Protein AF-A0A9E6DVK5-F1 (afdb_monomer)

Secondary structure (DSSP, 8-state):
---EEEEEEETTEEEEEEE-SSSS-EEEEEEE--------PPP--------------------------------SEEE--EEEEEEEETT-EEEEEEEEEPPTT--EEEEEEEEEEES-TTEEEEEEEEETT-SS-SEEEETTS-EEEPPPSS-PPB-SSEEEEEEEEEE---SSSEEEEEEEEEEEEE----SS-SS--HHHHHHHT--TT-TTGGG--SS-SS--HHHHHHHT--TT-TT------

Foldseek 3Di:
DDKDWDWDDDPQKIWIWIDDDDDDTDGPDIDRHDPDDDDDDDDDDDDDDDDDDDDDDDDDDDPPPDPPPPPDPDDQKDKDKDKDKDKAFAQRKDKDKDKAWDDPQQFFFQKKWKAKDWPLVQKFKKKFKDADPDPHGPDMDGNSHTDMDGDFPPPTGTHPTIIMIMMIMGRNDPPDRIIMMMMMMMTIGGGQDQQCPLQDGPNLCVVQVHDSNDSCQQQDQQCPLPDGVVQCNHQRFHSNDNVTDRDDD

Solvent-accessible surface area (backbone atoms only — not comparable to full-atom values): 14843 Å² total; per-residue (Å²): 136,80,74,53,79,49,80,49,78,58,96,59,30,44,38,43,32,47,36,75,92,53,102,63,71,47,76,80,53,81,45,81,56,76,81,87,74,82,82,80,83,83,85,80,89,82,89,84,86,88,78,92,82,83,91,81,87,85,77,91,75,79,82,73,76,70,74,79,76,82,80,69,90,61,70,42,56,47,74,56,78,52,75,50,72,48,75,40,38,42,73,34,73,49,77,48,78,49,75,47,74,58,62,89,75,25,37,33,42,63,31,39,38,37,44,42,51,71,58,45,76,58,33,50,36,38,38,35,33,20,58,47,86,50,92,60,60,84,45,75,46,65,48,64,40,61,44,75,47,66,59,48,38,73,69,52,56,72,44,95,63,25,46,29,38,40,38,42,36,34,26,72,41,76,91,44,75,56,32,46,44,33,42,38,41,32,46,30,28,14,38,82,51,45,76,47,68,60,81,59,38,35,44,59,26,60,74,71,75,51,53,60,77,42,50,67,54,38,69,34,50,78,50,68,66,85,52,28,38,46,53,16,42,65,21,40,35,43,63,80,38,68,87,43,67,52,50,83,130

Mean predicted aligned error: 14.71 Å

Structure (mmCIF, N/CA/C/O backbone):
data_AF-A0A9E6DVK5-F1
#
_entry.id   AF-A0A9E6DVK5-F1
#
loop_
_atom_site.group_PDB
_atom_site.id
_atom_site.type_symbol
_atom_site.label_atom_id
_atom_site.label_alt_id
_atom_site.label_comp_id
_atom_site.label_asym_id
_atom_site.label_entity_id
_atom_site.label_seq_id
_atom_site.pdbx_PDB_ins_code
_atom_site.Cartn_x
_atom_site.Cartn_y
_atom_site.Cartn_z
_atom_site.occupancy
_atom_site.B_iso_or_equiv
_atom_site.auth_seq_id
_atom_site.auth_comp_id
_atom_site.auth_asym_id
_atom_site.auth_atom_id
_atom_site.pdbx_PDB_model_num
ATOM 1 N N . MET A 1 1 ? -1.348 40.887 14.130 1.00 49.62 1 MET A N 1
ATOM 2 C CA . MET A 1 1 ? -1.231 39.484 13.672 1.00 49.62 1 MET A CA 1
ATOM 3 C C . MET A 1 1 ? -0.744 39.514 12.236 1.00 49.62 1 MET A C 1
ATOM 5 O O . MET A 1 1 ? -1.417 40.108 11.406 1.00 49.62 1 MET A O 1
ATOM 9 N N . GLN A 1 2 ? 0.446 38.983 11.967 1.00 41.91 2 GLN A N 1
ATOM 10 C CA . GLN A 1 2 ? 1.067 39.030 10.643 1.00 41.91 2 GLN A CA 1
ATOM 11 C C . GLN A 1 2 ? 0.573 37.826 9.830 1.00 41.91 2 GLN A C 1
ATOM 13 O O . GLN A 1 2 ? 0.699 36.692 10.286 1.00 41.91 2 GLN A O 1
ATOM 18 N N . GLN A 1 3 ? -0.051 38.077 8.680 1.00 49.59 3 GLN A N 1
ATOM 19 C CA . GLN A 1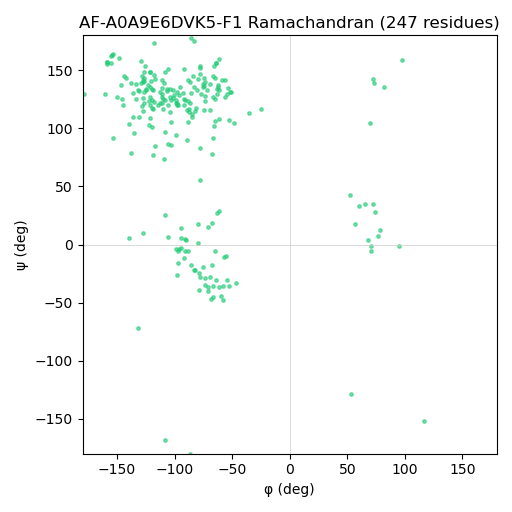 3 ? -0.457 37.039 7.732 1.00 49.59 3 GLN A CA 1
ATOM 20 C C . GLN A 1 3 ? 0.605 36.963 6.635 1.00 49.59 3 GLN A C 1
ATOM 22 O O . GLN A 1 3 ? 0.991 37.996 6.088 1.00 49.59 3 GLN A O 1
ATOM 27 N N . SER A 1 4 ? 1.081 35.760 6.323 1.00 49.72 4 SER A N 1
ATOM 28 C CA . SER A 1 4 ? 1.985 35.524 5.196 1.00 49.72 4 SER A CA 1
ATOM 29 C C . SER A 1 4 ? 1.389 34.487 4.246 1.00 49.72 4 SER A C 1
ATOM 31 O O . SER A 1 4 ? 0.804 33.484 4.668 1.00 49.72 4 SER A O 1
ATOM 33 N N . MET A 1 5 ? 1.511 34.769 2.949 1.00 46.78 5 MET A N 1
ATOM 34 C CA . MET A 1 5 ? 1.126 33.875 1.859 1.00 46.78 5 MET A CA 1
ATOM 35 C C . MET A 1 5 ? 2.390 33.404 1.154 1.00 46.78 5 MET A C 1
ATOM 37 O O . MET A 1 5 ? 3.215 34.225 0.754 1.00 46.78 5 MET A O 1
ATOM 41 N N . ILE A 1 6 ? 2.535 32.087 1.015 1.00 54.84 6 ILE A N 1
ATOM 42 C CA . ILE A 1 6 ? 3.663 31.462 0.319 1.00 54.84 6 ILE A CA 1
ATOM 43 C C . ILE A 1 6 ? 3.118 30.652 -0.855 1.00 54.84 6 ILE A C 1
ATOM 45 O O . ILE A 1 6 ? 2.147 29.902 -0.709 1.00 54.84 6 ILE A O 1
ATOM 49 N N . TYR A 1 7 ? 3.761 30.827 -2.008 1.00 49.28 7 TYR A N 1
ATOM 50 C CA . TYR A 1 7 ? 3.489 30.096 -3.238 1.00 49.28 7 TYR A CA 1
ATOM 51 C C . TYR A 1 7 ? 4.553 29.017 -3.416 1.00 49.28 7 TYR A C 1
ATOM 53 O O . TYR A 1 7 ? 5.744 29.325 -3.399 1.00 49.28 7 TYR A O 1
ATOM 61 N N . THR A 1 8 ? 4.129 27.770 -3.592 1.00 51.84 8 THR A N 1
ATOM 62 C CA . THR A 1 8 ? 5.027 26.647 -3.885 1.00 51.84 8 THR A CA 1
ATOM 63 C C . THR A 1 8 ? 4.542 25.875 -5.102 1.00 51.84 8 THR A C 1
ATOM 65 O O . THR A 1 8 ? 3.342 25.634 -5.276 1.00 51.84 8 THR A O 1
ATOM 68 N N . HIS A 1 9 ? 5.492 25.479 -5.947 1.00 49.44 9 HIS A N 1
ATOM 69 C CA . HIS A 1 9 ? 5.246 24.710 -7.161 1.00 49.44 9 HIS A CA 1
ATOM 70 C C . HIS A 1 9 ? 5.815 23.309 -6.979 1.00 49.44 9 HIS A C 1
ATOM 72 O O . HIS A 1 9 ? 6.967 23.158 -6.584 1.00 49.44 9 HIS A O 1
ATOM 78 N N . TYR A 1 10 ? 5.009 22.289 -7.261 1.00 45.91 10 TYR A N 1
ATOM 79 C CA . TYR A 1 10 ? 5.445 20.895 -7.213 1.00 45.91 10 TYR A CA 1
ATOM 80 C C . TYR A 1 10 ? 4.654 20.081 -8.236 1.00 45.91 10 TYR A C 1
ATOM 82 O O . TYR A 1 10 ? 3.421 20.141 -8.242 1.00 45.91 10 TYR A O 1
ATOM 90 N N . GLN A 1 11 ? 5.356 19.357 -9.115 1.00 48.00 11 GLN A N 1
ATOM 91 C CA . GLN A 1 11 ? 4.765 18.449 -10.111 1.00 48.00 11 GLN A CA 1
ATOM 92 C C . GLN A 1 11 ? 3.666 19.110 -10.984 1.00 48.00 11 GLN A C 1
ATOM 94 O O . GLN A 1 11 ? 2.588 18.557 -11.191 1.00 48.00 11 GLN A O 1
ATOM 99 N N . GLY A 1 12 ? 3.887 20.350 -11.447 1.00 42.88 12 GLY A N 1
ATOM 100 C CA . GLY A 1 12 ? 2.932 21.087 -12.303 1.00 42.88 12 GLY A CA 1
ATOM 101 C C . GLY A 1 12 ? 1.715 21.695 -11.581 1.00 42.88 12 GLY A C 1
ATOM 102 O O . GLY A 1 12 ? 0.806 22.242 -12.217 1.00 42.88 12 GLY A O 1
ATOM 103 N N . TRP A 1 13 ? 1.686 21.640 -10.249 1.00 45.47 13 TRP A N 1
ATOM 104 C CA . TRP A 1 13 ? 0.641 22.242 -9.420 1.00 45.47 13 TRP A CA 1
ATOM 105 C C . TRP A 1 13 ? 1.166 23.454 -8.654 1.00 45.47 13 TRP A C 1
ATOM 107 O O . TRP A 1 13 ? 2.266 23.422 -8.103 1.00 45.47 13 TRP A O 1
ATOM 117 N N . GLN A 1 14 ? 0.349 24.508 -8.590 1.00 50.25 14 GLN A N 1
ATOM 118 C CA . GLN A 1 14 ? 0.565 25.640 -7.690 1.00 50.25 14 GLN A CA 1
ATOM 119 C C . GLN A 1 14 ? -0.252 25.458 -6.413 1.00 50.25 14 GLN A C 1
ATOM 121 O O . GLN A 1 14 ? -1.472 25.249 -6.461 1.00 50.25 14 GLN A O 1
ATOM 126 N N . TYR A 1 15 ? 0.430 25.587 -5.278 1.00 52.41 15 TYR A N 1
ATOM 127 C CA . TYR A 1 15 ? -0.146 25.525 -3.943 1.00 52.41 15 TYR A CA 1
ATOM 128 C C . TYR A 1 15 ? -0.040 26.893 -3.275 1.00 52.41 15 TYR A C 1
ATOM 130 O O . TYR A 1 15 ? 1.025 27.511 -3.263 1.00 52.41 15 TYR A O 1
ATOM 138 N N . ILE A 1 16 ? -1.155 27.359 -2.709 1.00 58.94 16 ILE A N 1
ATOM 139 C CA . ILE A 1 16 ? -1.199 28.587 -1.910 1.00 58.94 16 ILE A CA 1
ATOM 140 C C . ILE A 1 16 ? -1.429 28.184 -0.461 1.00 58.94 16 ILE A C 1
ATOM 142 O O . ILE A 1 16 ? -2.472 27.612 -0.120 1.00 58.94 16 ILE A O 1
ATOM 146 N N . SER A 1 17 ? -0.443 28.489 0.377 1.00 56.66 17 SER A N 1
ATOM 147 C CA . SER A 1 17 ? -0.495 28.231 1.814 1.00 56.66 17 SER A CA 1
ATOM 148 C C . SER A 1 17 ? -0.645 29.548 2.565 1.00 56.66 17 SER A C 1
ATOM 150 O O . SER A 1 17 ? 0.165 30.461 2.390 1.00 56.66 17 SER A O 1
ATOM 152 N N . LEU A 1 18 ? -1.689 29.643 3.392 1.00 48.75 18 LEU A N 1
ATOM 153 C CA . LEU A 1 18 ? -1.928 30.791 4.265 1.00 48.75 18 LEU A CA 1
ATOM 154 C C . LEU A 1 18 ? -1.553 30.422 5.700 1.00 48.75 18 LEU A C 1
ATOM 156 O O . LEU A 1 18 ? -2.056 29.438 6.249 1.00 48.75 18 LEU A O 1
ATOM 160 N N . TYR A 1 19 ? -0.698 31.236 6.314 1.00 54.09 19 TYR A N 1
ATOM 161 C CA . TYR A 1 19 ? -0.281 31.053 7.699 1.00 54.09 19 TYR A CA 1
ATOM 162 C C . TYR A 1 19 ? -0.986 32.071 8.595 1.00 54.09 19 TYR A C 1
ATOM 164 O O . TYR A 1 19 ? -0.752 33.277 8.498 1.00 54.09 19 TYR A O 1
ATOM 172 N N . ILE A 1 20 ? -1.847 31.573 9.488 1.00 54.84 20 ILE A N 1
ATOM 173 C CA . ILE A 1 20 ? -2.498 32.370 10.533 1.00 54.84 20 ILE A CA 1
ATOM 174 C C . ILE A 1 20 ? -2.085 31.793 11.893 1.00 54.84 20 ILE A C 1
ATOM 176 O O . ILE A 1 20 ? -2.597 30.770 12.335 1.00 54.84 20 ILE A O 1
ATOM 180 N N . GLY A 1 21 ? -1.131 32.446 12.559 1.00 52.19 21 GLY A N 1
ATOM 181 C CA . GLY A 1 21 ? -0.888 32.293 14.000 1.00 52.19 21 GLY A CA 1
ATOM 182 C C . GLY A 1 21 ? -0.279 30.980 14.524 1.00 52.19 21 GLY A C 1
ATOM 183 O O . GLY A 1 21 ? -0.032 30.905 15.722 1.00 52.19 21 GLY A O 1
ATOM 184 N N . SER A 1 22 ? 0.012 29.960 13.707 1.00 51.00 22 SER A N 1
ATOM 185 C CA . SER A 1 22 ? 0.777 28.771 14.142 1.00 51.00 22 SER A CA 1
ATOM 186 C C . SER A 1 22 ? 1.418 28.017 12.964 1.00 51.00 22 SER A C 1
ATOM 188 O O . SER A 1 22 ? 0.998 28.167 11.820 1.00 51.00 22 SER A O 1
ATOM 190 N N . ARG A 1 23 ? 2.481 27.242 13.244 1.00 48.84 23 ARG A N 1
ATOM 191 C CA . ARG A 1 23 ? 3.451 26.645 12.293 1.00 48.84 23 ARG A CA 1
ATOM 192 C C . ARG A 1 23 ? 2.906 25.542 11.358 1.00 48.84 23 ARG A C 1
ATOM 194 O O . ARG A 1 23 ? 3.692 24.789 10.793 1.00 48.84 23 ARG A O 1
ATOM 201 N N . THR A 1 24 ? 1.594 25.431 11.171 1.00 50.75 24 THR A N 1
ATOM 202 C CA . THR A 1 24 ? 0.974 24.426 10.290 1.00 50.75 24 THR A CA 1
ATOM 203 C C . THR A 1 24 ? 0.190 25.112 9.167 1.00 50.75 24 THR A C 1
ATOM 205 O O . THR A 1 24 ? -0.769 25.824 9.472 1.00 50.75 24 THR A O 1
ATOM 208 N N . PRO A 1 25 ? 0.571 24.935 7.886 1.00 44.88 25 PRO A N 1
ATOM 209 C CA . PRO A 1 25 ? -0.127 25.569 6.772 1.00 44.88 25 PRO A CA 1
ATOM 210 C C . PRO A 1 25 ? -1.520 24.975 6.562 1.00 44.88 25 PRO A C 1
ATOM 212 O O . PRO A 1 25 ? -1.690 23.756 6.545 1.00 44.88 25 PRO A O 1
ATOM 215 N N . TYR A 1 26 ? -2.499 25.841 6.303 1.00 53.72 26 TYR A N 1
ATOM 216 C CA . TYR A 1 26 ? -3.755 25.445 5.672 1.00 53.72 26 TYR A CA 1
ATOM 217 C C . TYR A 1 26 ? -3.607 25.616 4.155 1.00 53.72 26 TYR A C 1
ATOM 219 O O . TYR A 1 26 ? -3.346 26.721 3.673 1.00 53.72 26 TYR A O 1
ATOM 227 N N . VAL A 1 27 ? -3.767 24.527 3.395 1.00 54.03 27 VAL A N 1
ATOM 228 C CA . VAL A 1 27 ? -3.815 24.571 1.924 1.00 54.03 27 VAL A CA 1
ATOM 229 C C . VAL A 1 27 ? -5.246 24.896 1.513 1.00 54.03 27 VAL A C 1
ATOM 231 O O . VAL A 1 27 ? -6.141 24.073 1.694 1.00 54.03 27 VAL A O 1
ATOM 234 N N . ILE A 1 28 ? -5.465 26.100 0.985 1.00 48.28 28 ILE A N 1
ATOM 235 C CA . ILE A 1 28 ? -6.820 26.611 0.714 1.00 48.28 28 ILE A CA 1
ATOM 236 C C . ILE A 1 28 ? -7.213 26.415 -0.759 1.00 48.28 28 ILE A C 1
ATOM 238 O O . ILE A 1 28 ? -8.392 26.257 -1.065 1.00 48.28 28 ILE A O 1
ATOM 242 N N . MET A 1 29 ? -6.246 26.353 -1.682 1.00 43.03 29 MET A N 1
ATOM 243 C CA . MET A 1 29 ? -6.507 26.148 -3.112 1.00 43.03 29 MET A CA 1
ATOM 244 C C . MET A 1 29 ? -5.441 25.283 -3.788 1.00 43.03 29 MET A C 1
ATOM 246 O O . MET A 1 29 ? -4.254 25.376 -3.476 1.00 43.03 29 MET A O 1
ATOM 250 N N . LYS A 1 30 ? -5.885 24.470 -4.755 1.00 44.34 30 LYS A N 1
ATOM 251 C CA . LYS A 1 30 ? -5.043 23.702 -5.681 1.00 44.34 30 LYS A CA 1
ATOM 252 C C . LYS A 1 30 ? -5.399 24.104 -7.107 1.00 44.34 30 LYS A C 1
ATOM 254 O O . LYS A 1 30 ? -6.559 23.981 -7.495 1.00 44.34 30 LYS A O 1
ATOM 259 N N . LYS A 1 31 ? -4.421 24.567 -7.889 1.00 39.38 31 LYS A N 1
ATOM 260 C CA . LYS A 1 31 ? -4.618 24.905 -9.306 1.00 39.38 31 LYS A CA 1
ATOM 261 C C . LYS A 1 31 ? -3.572 24.193 -10.158 1.00 39.38 31 LYS A C 1
ATOM 263 O O . LYS A 1 31 ? -2.376 24.321 -9.904 1.00 39.38 31 LYS A O 1
ATOM 268 N N . LYS A 1 32 ? -4.033 23.449 -11.166 1.00 40.16 32 LYS A N 1
ATOM 269 C CA . LYS A 1 32 ? -3.170 22.843 -12.185 1.00 40.16 32 LYS A CA 1
ATOM 270 C C . LYS A 1 32 ? -2.684 23.958 -13.107 1.00 40.16 32 LYS A C 1
ATOM 272 O O . LYS A 1 32 ? -3.509 24.692 -13.655 1.00 40.16 32 LYS A O 1
ATOM 277 N N . VAL A 1 33 ? -1.373 24.116 -13.245 1.00 43.38 33 VAL A N 1
ATOM 278 C CA . VAL A 1 33 ? -0.796 25.109 -14.155 1.00 43.38 33 VAL A CA 1
ATOM 279 C C . VAL A 1 33 ? -0.312 24.369 -15.384 1.00 43.38 33 VAL A C 1
ATOM 281 O O . VAL A 1 33 ? 0.683 23.657 -15.342 1.00 43.38 33 VAL A O 1
ATOM 284 N N . LEU A 1 34 ? -1.064 24.506 -16.473 1.00 35.44 34 LEU A N 1
ATOM 285 C CA . LEU A 1 34 ? -0.644 24.006 -17.775 1.00 35.44 34 LEU A CA 1
ATOM 286 C C . LEU A 1 34 ? 0.437 24.949 -18.333 1.00 35.44 34 LEU A C 1
ATOM 288 O O . LEU A 1 34 ? 0.264 26.172 -18.238 1.00 35.44 34 LEU A O 1
ATOM 292 N N . PRO A 1 35 ? 1.544 24.428 -18.891 1.00 38.69 35 PRO A N 1
ATOM 293 C CA . PRO A 1 35 ? 2.552 25.262 -19.529 1.00 38.69 35 PRO A CA 1
ATOM 294 C C . PRO A 1 35 ? 1.929 25.997 -20.724 1.00 38.69 35 PRO A C 1
ATOM 296 O O . PRO A 1 35 ? 1.132 25.433 -21.473 1.00 38.69 35 PRO A O 1
ATOM 299 N N . ARG A 1 36 ? 2.258 27.285 -20.878 1.00 33.66 36 ARG A N 1
ATOM 300 C CA . ARG A 1 36 ? 1.812 28.102 -22.015 1.00 33.66 36 ARG A CA 1
ATOM 301 C C . ARG A 1 36 ? 2.429 27.542 -23.298 1.00 33.66 36 ARG A C 1
ATOM 303 O O . ARG A 1 36 ? 3.614 27.745 -23.537 1.00 33.66 36 ARG A O 1
ATOM 310 N N . SER A 1 37 ? 1.628 26.873 -24.120 1.00 36.34 37 SER A N 1
ATOM 311 C CA . SER A 1 37 ? 1.975 26.570 -25.505 1.00 36.34 37 SER A CA 1
ATOM 312 C C . SER A 1 37 ? 1.923 27.852 -26.343 1.00 36.34 37 SER A C 1
ATOM 314 O O . SER A 1 37 ? 0.997 28.659 -26.236 1.00 36.34 37 SER A O 1
ATOM 316 N N . ILE A 1 38 ? 2.966 28.064 -27.145 1.00 34.28 38 ILE A N 1
ATOM 317 C CA . ILE A 1 38 ? 3.072 29.166 -28.103 1.00 34.28 38 ILE A CA 1
ATOM 318 C C . ILE A 1 38 ? 1.983 28.973 -29.168 1.00 34.28 38 ILE A C 1
ATOM 320 O O . ILE A 1 38 ? 1.863 27.911 -29.772 1.00 34.28 38 ILE A O 1
ATOM 324 N N . ILE A 1 39 ? 1.165 30.006 -29.352 1.00 32.22 39 ILE A N 1
ATOM 325 C CA . ILE A 1 39 ? 0.040 30.052 -30.289 1.00 32.22 39 ILE A CA 1
ATOM 326 C C . ILE A 1 39 ? 0.590 30.078 -31.723 1.00 32.22 39 ILE A C 1
ATOM 328 O O . ILE A 1 39 ? 1.215 31.060 -32.118 1.00 32.22 39 ILE A O 1
ATOM 332 N N . ALA A 1 40 ? 0.318 29.039 -32.518 1.00 28.23 40 ALA A N 1
ATOM 333 C CA . ALA A 1 40 ? 0.355 29.136 -33.976 1.00 28.23 40 ALA A CA 1
ATOM 334 C C . ALA A 1 40 ? -0.985 29.726 -34.444 1.00 28.23 40 ALA A C 1
ATOM 336 O O . ALA A 1 40 ? -2.049 29.154 -34.206 1.00 28.23 40 ALA A O 1
ATOM 337 N N . GLY A 1 41 ? -0.932 30.923 -35.028 1.00 29.23 41 GLY A N 1
ATOM 338 C CA . GLY A 1 41 ? -2.104 31.675 -35.461 1.00 29.23 41 GLY A CA 1
ATOM 339 C C . GLY A 1 41 ? -2.837 30.999 -36.618 1.00 29.23 41 GLY A C 1
ATOM 340 O O . GLY A 1 41 ? -2.254 30.717 -37.661 1.00 29.23 41 GLY A O 1
ATOM 341 N N . VAL A 1 42 ? -4.139 30.796 -36.437 1.00 28.92 42 VAL A N 1
ATOM 342 C CA . VAL A 1 42 ? -5.089 30.515 -37.514 1.00 28.92 42 VAL A CA 1
ATOM 343 C C . VAL A 1 42 ? -5.468 31.852 -38.149 1.00 28.92 42 VAL A C 1
ATOM 345 O O . VAL A 1 42 ? -6.050 32.705 -37.481 1.00 28.92 42 VAL A O 1
ATOM 348 N N . ILE A 1 43 ? -5.154 32.038 -39.431 1.00 29.64 43 ILE A N 1
ATOM 349 C CA . ILE A 1 43 ? -5.750 33.097 -40.255 1.00 29.64 43 ILE A CA 1
ATOM 350 C C . ILE A 1 43 ? -6.866 32.453 -41.076 1.00 29.64 43 ILE A C 1
ATOM 352 O O . ILE A 1 43 ? -6.633 31.507 -41.824 1.00 29.64 43 ILE A O 1
ATOM 356 N N . PHE A 1 44 ? -8.082 32.968 -40.907 1.00 27.14 44 PHE A N 1
ATOM 357 C CA . PHE A 1 44 ? -9.263 32.611 -41.687 1.00 27.14 44 PHE A CA 1
ATOM 358 C C . PHE A 1 44 ? -9.605 33.744 -42.668 1.00 27.14 44 PHE A C 1
ATOM 360 O O . PHE A 1 44 ? -9.424 34.919 -42.341 1.00 27.14 44 PHE A O 1
ATOM 367 N N . SER A 1 45 ? -10.218 33.359 -43.800 1.00 29.31 45 SER A N 1
ATOM 368 C CA . SER A 1 45 ? -10.857 34.159 -44.879 1.00 29.31 45 SER A CA 1
ATOM 369 C C . SER A 1 45 ? -9.924 34.938 -45.831 1.00 29.31 45 SER A C 1
ATOM 371 O O . SER A 1 45 ? -8.910 35.465 -45.407 1.00 29.31 45 SER A O 1
ATOM 373 N N . ALA A 1 46 ? -10.181 35.059 -47.143 1.00 29.19 46 ALA A N 1
ATOM 374 C CA . ALA A 1 46 ? -11.425 34.964 -47.920 1.00 29.19 46 ALA A CA 1
ATOM 375 C C . ALA A 1 46 ? -11.185 34.404 -49.347 1.00 29.19 46 ALA A C 1
ATOM 377 O O . ALA A 1 46 ? -10.061 34.414 -49.839 1.00 29.19 46 ALA A O 1
ATOM 378 N N . GLY A 1 47 ? -12.242 33.897 -49.997 1.00 28.36 47 GLY A N 1
ATOM 379 C CA . GLY A 1 47 ? -12.166 33.178 -51.277 1.00 28.36 47 GLY A CA 1
ATOM 380 C C . GLY A 1 47 ? -12.190 34.031 -52.549 1.00 28.36 47 GLY A C 1
ATOM 381 O O . GLY A 1 47 ? -12.363 35.239 -52.472 1.00 28.36 47 GLY A O 1
ATOM 382 N N . LEU A 1 48 ? -12.071 33.363 -53.709 1.00 28.56 48 LEU A N 1
ATOM 383 C CA . LEU A 1 48 ? -12.955 33.480 -54.887 1.00 28.56 48 LEU A CA 1
ATOM 384 C C . LEU A 1 48 ? -12.519 32.529 -56.044 1.00 28.56 48 LEU A C 1
ATOM 386 O O . LEU A 1 48 ? -11.381 32.575 -56.489 1.00 28.56 48 LEU A O 1
ATOM 390 N N . LEU A 1 49 ? -13.508 31.772 -56.550 1.00 28.78 49 LEU A N 1
ATOM 391 C CA . LEU A 1 49 ? -13.825 31.347 -57.936 1.00 28.78 49 LEU A CA 1
ATOM 392 C C . LEU A 1 49 ? -13.051 30.286 -58.773 1.00 28.78 49 LEU A C 1
ATOM 394 O O . LEU A 1 49 ? -11.845 30.327 -58.980 1.00 28.78 49 LEU A O 1
ATOM 398 N N . THR A 1 50 ? -13.915 29.511 -59.464 1.00 28.55 50 THR A N 1
ATOM 399 C CA . THR A 1 50 ? -13.784 28.637 -60.663 1.00 28.55 50 THR A CA 1
ATOM 400 C C . THR A 1 50 ? -13.238 27.222 -60.427 1.00 28.55 50 THR A C 1
ATOM 402 O O . THR A 1 50 ? -12.290 27.053 -59.681 1.00 28.55 50 THR A O 1
ATOM 405 N N . SER A 1 51 ? -13.766 26.131 -60.989 1.00 29.30 51 SER A N 1
ATOM 406 C CA . SER A 1 51 ? -14.926 25.819 -61.845 1.00 29.30 51 SER A CA 1
ATOM 407 C C . SER A 1 51 ? -15.225 24.312 -61.680 1.00 29.30 51 SER A C 1
ATOM 409 O O . SER A 1 51 ? -14.363 23.538 -61.272 1.00 29.30 51 SER A O 1
ATOM 411 N N . ALA A 1 52 ? -16.459 23.884 -61.957 1.00 35.81 52 ALA A N 1
ATOM 412 C CA . ALA A 1 52 ? -16.868 22.483 -61.867 1.00 35.81 52 ALA A CA 1
ATOM 413 C C . ALA A 1 52 ? -16.339 21.659 -63.049 1.00 35.81 52 ALA A C 1
ATOM 415 O O . ALA A 1 52 ? -16.466 22.110 -64.182 1.00 35.81 52 ALA A O 1
ATOM 416 N N . THR A 1 53 ? -15.858 20.434 -62.812 1.00 28.09 53 THR A N 1
ATOM 417 C CA . THR A 1 53 ? -16.011 19.312 -63.759 1.00 28.09 53 THR A CA 1
ATOM 418 C C . THR A 1 53 ? -15.823 17.943 -63.084 1.00 28.09 53 THR A C 1
ATOM 420 O O . THR A 1 53 ? -14.834 17.681 -62.414 1.00 28.09 53 THR A O 1
ATOM 423 N N . HIS A 1 54 ? -16.814 17.088 -63.344 1.00 30.62 54 HIS A N 1
ATOM 424 C CA . HIS A 1 54 ? -16.789 15.624 -63.457 1.00 30.62 54 HIS A CA 1
ATOM 425 C C . HIS A 1 54 ? -16.556 14.729 -62.228 1.00 30.62 54 HIS A C 1
ATOM 427 O O . HIS A 1 54 ? -15.446 14.461 -61.781 1.00 30.62 54 HIS A O 1
ATOM 433 N N . ALA A 1 55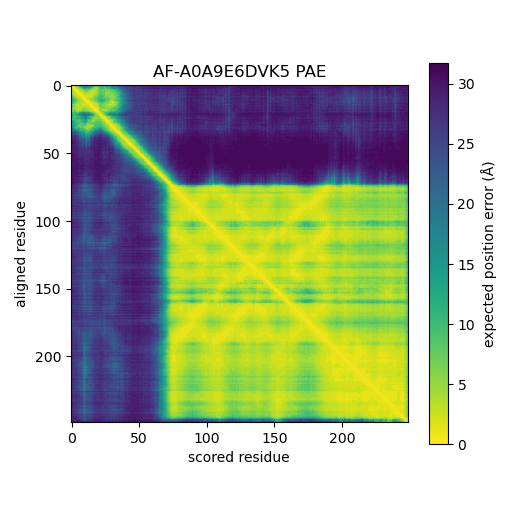 ? -17.675 14.134 -61.799 1.00 32.34 55 ALA A N 1
ATOM 434 C CA . ALA A 1 55 ? -17.740 12.866 -61.092 1.00 32.34 55 ALA A CA 1
ATOM 435 C C . ALA A 1 55 ? -17.223 11.712 -61.971 1.00 32.34 55 ALA A C 1
ATOM 437 O O . ALA A 1 55 ? -17.653 11.562 -63.115 1.00 32.34 55 ALA A O 1
ATOM 438 N N . VAL A 1 56 ? -16.371 10.862 -61.396 1.00 31.03 56 VAL A N 1
ATOM 439 C CA . VAL A 1 56 ? -16.079 9.504 -61.873 1.00 31.03 56 VAL A CA 1
ATOM 440 C C . VAL A 1 56 ? -16.128 8.579 -60.658 1.00 31.03 56 VAL A C 1
ATOM 442 O O . VAL A 1 56 ? -15.489 8.843 -59.641 1.00 31.03 56 VAL A O 1
ATOM 445 N N . GLN A 1 57 ? -16.943 7.529 -60.752 1.00 32.88 57 GLN A N 1
ATOM 446 C CA . GLN A 1 57 ? -17.072 6.474 -59.750 1.00 32.88 57 GLN A CA 1
ATOM 447 C C . GLN A 1 57 ? -16.029 5.361 -59.957 1.00 32.88 57 GLN A C 1
ATOM 449 O O . GLN A 1 57 ? -15.841 4.904 -61.083 1.00 32.88 57 GLN A O 1
ATOM 454 N N . GLY A 1 58 ? -15.478 4.868 -58.838 1.00 29.36 58 GLY A N 1
ATOM 455 C CA . GLY A 1 58 ? -14.910 3.519 -58.641 1.00 29.36 58 GLY A CA 1
ATOM 456 C C . GLY A 1 58 ? -13.380 3.376 -58.769 1.00 29.36 58 GLY A C 1
ATOM 457 O O . GLY A 1 58 ? -12.760 4.201 -59.439 1.00 29.36 58 GLY A O 1
ATOM 458 N N . PRO A 1 59 ? -12.745 2.325 -58.194 1.00 37.03 59 PRO A N 1
ATOM 459 C CA . PRO A 1 59 ? -13.274 1.242 -57.350 1.00 37.03 59 PRO A CA 1
ATOM 460 C C . PRO A 1 59 ? -12.662 1.208 -55.924 1.00 37.03 59 PRO A C 1
ATOM 462 O O . PRO A 1 59 ? -11.741 1.959 -55.603 1.00 37.03 59 PRO A O 1
ATOM 465 N N . ASP A 1 60 ? -13.203 0.324 -55.081 1.00 44.31 60 ASP A N 1
ATOM 466 C CA . ASP A 1 60 ? -12.804 0.028 -53.698 1.00 44.31 60 ASP A CA 1
ATOM 467 C C . ASP A 1 60 ? -11.291 0.108 -53.440 1.00 44.31 60 ASP A C 1
ATOM 469 O O . ASP A 1 60 ? -10.504 -0.721 -53.906 1.00 44.31 60 ASP A O 1
ATOM 473 N N . ARG A 1 61 ? -10.876 1.093 -52.634 1.00 34.62 61 ARG A N 1
ATOM 474 C CA . ARG A 1 61 ? -9.535 1.117 -52.050 1.00 34.62 61 ARG A CA 1
ATOM 475 C C . ARG A 1 61 ? -9.555 0.375 -50.723 1.00 34.62 61 ARG A C 1
ATOM 477 O O . ARG A 1 61 ? -10.207 0.801 -49.773 1.00 34.62 61 ARG A O 1
ATOM 484 N N . LEU A 1 62 ? -8.799 -0.723 -50.714 1.00 33.84 62 LEU A N 1
ATOM 485 C CA . LEU A 1 62 ? -8.239 -1.407 -49.553 1.00 33.84 62 LEU A CA 1
ATOM 486 C C . LEU A 1 62 ? -8.085 -0.444 -48.368 1.00 33.84 62 LEU A C 1
ATOM 488 O O . LEU A 1 62 ? -7.296 0.501 -48.432 1.00 33.84 62 LEU A O 1
ATOM 492 N N . ILE A 1 63 ? -8.805 -0.719 -47.282 1.00 33.84 63 ILE A N 1
ATOM 493 C CA . ILE A 1 63 ? -8.476 -0.179 -45.967 1.00 33.84 63 ILE A CA 1
ATOM 494 C C . ILE A 1 63 ? -7.142 -0.826 -45.595 1.00 33.84 63 ILE A C 1
ATOM 496 O O . ILE A 1 63 ? -7.096 -1.935 -45.067 1.00 33.84 63 ILE A O 1
ATOM 500 N N . THR A 1 64 ? -6.032 -0.171 -45.928 1.00 36.09 64 THR A N 1
ATOM 501 C CA . THR A 1 64 ? -4.801 -0.380 -45.176 1.00 36.09 64 THR A CA 1
ATOM 502 C C . THR A 1 64 ? -5.127 0.073 -43.765 1.00 36.09 64 THR A C 1
ATOM 504 O O . THR A 1 64 ? -5.350 1.263 -43.547 1.00 36.09 64 THR A O 1
ATOM 507 N N . ALA A 1 65 ? -5.251 -0.880 -42.843 1.00 43.91 65 ALA A N 1
ATOM 508 C CA . ALA A 1 65 ? -5.274 -0.579 -41.426 1.00 43.91 65 ALA A CA 1
ATOM 509 C C . ALA A 1 65 ? -4.023 0.256 -41.144 1.00 43.91 65 ALA A C 1
ATOM 511 O O . ALA A 1 65 ? -2.903 -0.254 -41.221 1.00 43.91 65 ALA A O 1
ATOM 512 N N . GLU A 1 66 ? -4.212 1.554 -40.907 1.00 40.72 66 GLU A N 1
ATOM 513 C CA . GLU A 1 66 ? -3.192 2.337 -40.233 1.00 40.72 66 GLU A CA 1
ATOM 514 C C . GLU A 1 66 ? -2.855 1.571 -38.951 1.00 40.72 66 GLU A C 1
ATOM 516 O O . GLU A 1 66 ? -3.779 1.125 -38.255 1.00 40.72 66 GLU A O 1
ATOM 521 N N . PRO A 1 67 ? -1.566 1.338 -38.648 1.00 37.25 67 PRO A N 1
ATOM 522 C CA . PRO A 1 67 ? -1.223 0.829 -37.337 1.00 37.25 67 PRO A CA 1
ATOM 523 C C . PRO A 1 67 ? -1.845 1.796 -36.335 1.00 37.25 67 PRO A C 1
ATOM 525 O O . PRO A 1 67 ? -1.695 3.011 -36.483 1.00 37.25 67 PRO A O 1
ATOM 528 N N . LEU A 1 68 ? -2.590 1.255 -35.368 1.00 32.75 68 LEU A N 1
ATOM 529 C CA . LEU A 1 68 ? -3.051 2.013 -34.214 1.00 32.75 68 LEU A CA 1
ATOM 530 C C . LEU A 1 68 ? -1.826 2.748 -33.678 1.00 32.75 68 LEU A C 1
ATOM 532 O O . LEU A 1 68 ? -0.934 2.127 -33.103 1.00 32.75 68 LEU A O 1
ATOM 536 N N . GLN A 1 69 ? -1.743 4.054 -33.924 1.00 37.94 69 GLN A N 1
ATOM 537 C CA . GLN A 1 69 ? -0.782 4.871 -33.221 1.00 37.94 69 GLN A CA 1
ATOM 538 C C . GLN A 1 69 ? -1.251 4.836 -31.775 1.00 37.94 69 GLN A C 1
ATOM 540 O O . GLN A 1 69 ? -2.258 5.451 -31.427 1.00 37.94 69 GLN A O 1
ATOM 545 N N . VAL A 1 70 ? -0.573 4.025 -30.963 1.00 40.62 70 VAL A N 1
ATOM 546 C CA . VAL A 1 70 ? -0.720 4.012 -29.513 1.00 40.62 70 VAL A CA 1
ATOM 547 C C . VAL A 1 70 ? -0.160 5.344 -29.035 1.00 40.62 70 VAL A C 1
ATOM 549 O O . VAL A 1 70 ? 0.982 5.466 -28.616 1.00 40.62 70 VAL A O 1
ATOM 552 N N . THR A 1 71 ? -0.952 6.398 -29.187 1.00 47.56 71 THR A N 1
ATOM 553 C CA . THR A 1 71 ? -0.725 7.645 -28.480 1.00 47.56 71 THR A CA 1
ATOM 554 C C . THR A 1 71 ? -1.231 7.403 -27.073 1.00 47.56 71 THR A C 1
ATOM 556 O O . THR A 1 71 ? -2.385 7.726 -26.793 1.00 47.56 71 THR A O 1
ATOM 559 N N . ASP A 1 72 ? -0.437 6.795 -26.198 1.00 47.94 72 ASP A N 1
ATOM 560 C CA . ASP A 1 72 ? -0.886 6.665 -24.819 1.00 47.94 72 ASP A CA 1
ATOM 561 C C . ASP A 1 72 ? 0.035 7.369 -23.841 1.00 47.94 72 ASP A C 1
ATOM 563 O O . ASP A 1 72 ? 0.739 6.781 -23.036 1.00 47.94 72 ASP A O 1
ATOM 567 N N . ASN A 1 73 ? -0.131 8.693 -23.838 1.00 51.69 73 ASN A N 1
ATOM 568 C CA . ASN A 1 73 ? 0.056 9.539 -22.663 1.00 51.69 73 ASN A CA 1
ATOM 569 C C . ASN A 1 73 ? -0.927 9.170 -21.520 1.00 51.69 73 ASN A C 1
ATOM 571 O O . ASN A 1 73 ? -1.342 10.056 -20.758 1.00 51.69 73 ASN A O 1
ATOM 575 N N . SER A 1 74 ? -1.378 7.912 -21.404 1.00 71.38 74 SER A N 1
ATOM 576 C CA . SER A 1 74 ? -2.166 7.495 -20.254 1.00 71.38 74 SER A CA 1
ATOM 577 C C . SER A 1 74 ? -1.298 7.564 -19.014 1.00 71.38 74 SER A C 1
ATOM 579 O O . SER A 1 74 ? -0.068 7.532 -19.020 1.00 71.38 74 SER A O 1
ATOM 581 N N . ASN A 1 75 ? -1.968 7.760 -17.893 1.00 86.50 75 ASN A N 1
ATOM 582 C CA . ASN A 1 75 ? -1.303 7.664 -16.620 1.00 86.50 75 ASN A CA 1
ATOM 583 C C . ASN A 1 75 ? -1.070 6.169 -16.338 1.00 86.50 75 ASN A C 1
ATOM 585 O O . ASN A 1 75 ? -2.071 5.495 -16.129 1.00 86.50 75 ASN A O 1
ATOM 589 N N . PRO A 1 76 ? 0.179 5.660 -16.260 1.00 92.06 76 PRO A N 1
ATOM 590 C CA . PRO A 1 76 ? 0.481 4.266 -15.964 1.00 92.06 76 PRO A CA 1
ATOM 591 C C . PRO A 1 76 ? 0.041 3.876 -14.555 1.00 92.06 76 PRO A C 1
ATOM 593 O O . PRO A 1 76 ? 0.094 2.708 -14.198 1.00 92.06 76 PRO A O 1
ATOM 596 N N . ILE A 1 77 ? -0.432 4.841 -13.755 1.00 94.00 77 ILE A N 1
ATOM 597 C CA . ILE A 1 77 ? -0.971 4.639 -12.421 1.00 94.00 77 ILE A CA 1
ATOM 598 C C . ILE A 1 77 ? -2.372 5.225 -12.327 1.00 94.00 77 ILE A C 1
ATOM 600 O O . ILE A 1 77 ? -2.631 6.391 -12.621 1.00 94.00 77 ILE A O 1
ATOM 604 N N . ILE A 1 78 ? -3.277 4.448 -11.766 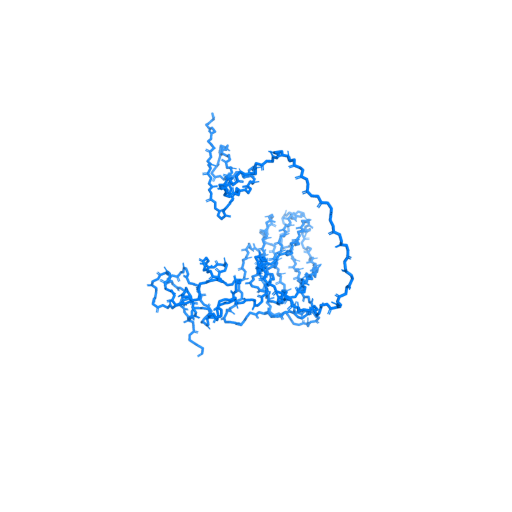1.00 93.19 78 ILE A N 1
ATOM 605 C CA . ILE A 1 78 ? -4.617 4.885 -11.408 1.00 93.19 78 ILE A CA 1
ATOM 606 C C . ILE A 1 78 ? -4.875 4.595 -9.938 1.00 93.19 78 ILE A C 1
ATOM 608 O O . ILE A 1 78 ? -4.302 3.688 -9.333 1.00 93.19 78 ILE A O 1
ATOM 612 N N . THR A 1 79 ? -5.768 5.375 -9.343 1.00 93.12 79 THR A N 1
ATOM 613 C CA . THR A 1 79 ? -6.096 5.232 -7.929 1.00 93.12 79 THR A CA 1
ATOM 614 C C . THR A 1 79 ? -7.592 5.122 -7.727 1.00 93.12 79 THR A C 1
ATOM 616 O O . THR A 1 79 ? -8.384 5.767 -8.412 1.00 93.12 79 THR A O 1
ATOM 619 N N . ASP A 1 80 ? -7.966 4.321 -6.740 1.00 91.12 80 ASP A N 1
ATOM 620 C CA . ASP A 1 80 ? -9.294 4.331 -6.138 1.00 91.12 80 ASP A CA 1
ATOM 621 C C . ASP A 1 80 ? -9.120 4.726 -4.670 1.00 91.12 80 ASP A C 1
ATOM 623 O O . ASP A 1 80 ? -8.119 4.378 -4.051 1.00 91.12 80 ASP A O 1
ATOM 627 N N . THR A 1 81 ? -10.030 5.514 -4.102 1.00 95.44 81 THR A N 1
ATOM 628 C CA . THR A 1 81 ? -9.873 6.029 -2.736 1.00 95.44 81 THR A CA 1
ATOM 629 C C . THR A 1 81 ? -11.098 5.740 -1.891 1.00 95.44 81 THR A C 1
ATOM 631 O O . THR A 1 81 ? -12.161 6.332 -2.064 1.00 95.44 81 THR A O 1
ATOM 634 N N . TYR A 1 82 ? -10.901 4.909 -0.874 1.00 97.19 82 TYR A N 1
ATOM 635 C CA . TYR A 1 82 ? -11.891 4.646 0.157 1.00 97.19 82 TYR A CA 1
ATOM 636 C C . TYR A 1 82 ? -11.691 5.591 1.343 1.00 97.19 82 TYR A C 1
ATOM 638 O O . TYR A 1 82 ? -10.586 5.710 1.874 1.00 97.19 82 TYR A O 1
ATOM 646 N N . ARG A 1 83 ? -12.767 6.246 1.795 1.00 97.81 83 ARG A N 1
ATOM 647 C CA . ARG A 1 83 ? -12.763 7.144 2.960 1.00 97.81 83 ARG A CA 1
ATOM 648 C C . ARG A 1 83 ? -13.815 6.706 3.959 1.00 97.81 83 ARG A C 1
ATOM 650 O O . ARG A 1 83 ? -14.961 6.469 3.596 1.00 97.81 83 ARG A O 1
ATOM 657 N N . SER A 1 84 ? -13.442 6.661 5.230 1.00 96.06 84 SER A N 1
ATOM 658 C CA . SER A 1 84 ? -14.367 6.306 6.301 1.00 96.06 84 SER A CA 1
ATOM 659 C C . SER A 1 84 ? -14.040 7.070 7.574 1.00 96.06 84 SER A C 1
ATOM 661 O O . SER A 1 84 ? -12.881 7.161 7.965 1.00 96.06 84 SER A O 1
ATOM 663 N N . SER A 1 85 ? -15.065 7.581 8.255 1.00 96.81 85 SER A N 1
ATOM 664 C CA . SER A 1 85 ? -14.952 8.232 9.563 1.00 96.81 85 SER A CA 1
ATOM 665 C C . SER A 1 85 ? -16.075 7.734 10.461 1.00 96.81 85 SER A C 1
ATOM 667 O O . SER A 1 85 ? -17.229 7.698 10.044 1.00 96.81 85 SER A O 1
ATOM 669 N N . PHE A 1 86 ? -15.752 7.303 11.677 1.00 95.69 86 PHE A N 1
ATOM 670 C CA . PHE A 1 86 ? -16.742 6.783 12.619 1.00 95.69 86 PHE A CA 1
ATOM 671 C C . PHE A 1 86 ? -16.283 6.948 14.064 1.00 95.69 86 PHE A C 1
ATOM 673 O O . PHE A 1 86 ? -15.099 7.133 14.351 1.00 95.69 86 PHE A O 1
ATOM 680 N N . PHE A 1 87 ? -17.243 6.830 14.978 1.00 97.38 87 PHE A N 1
ATOM 681 C CA . PHE A 1 87 ? -16.975 6.673 16.399 1.00 97.38 87 PHE A CA 1
ATOM 682 C C . PHE A 1 87 ? -16.821 5.192 16.752 1.00 97.38 87 PHE A C 1
ATOM 684 O O . PHE A 1 87 ? -17.516 4.329 16.208 1.00 97.38 87 PHE A O 1
ATOM 691 N N . LEU A 1 88 ? -15.880 4.913 17.646 1.00 97.56 88 LEU A N 1
ATOM 692 C CA . LEU A 1 88 ? -15.596 3.606 18.212 1.00 97.56 88 LEU A CA 1
ATOM 693 C C . LEU A 1 88 ? -15.752 3.716 19.730 1.00 97.56 88 LEU A C 1
ATOM 695 O O . LEU A 1 88 ? -14.953 4.375 20.400 1.00 97.56 88 LEU A O 1
ATOM 699 N N . ASN A 1 89 ? -16.808 3.118 20.269 1.00 98.38 89 ASN A N 1
ATOM 700 C CA . ASN A 1 89 ? -17.096 3.147 21.701 1.00 98.38 89 ASN A CA 1
ATOM 701 C C . ASN A 1 89 ? -15.995 2.427 22.488 1.00 98.38 89 ASN A C 1
ATOM 703 O O . ASN A 1 89 ? -15.287 1.578 21.941 1.00 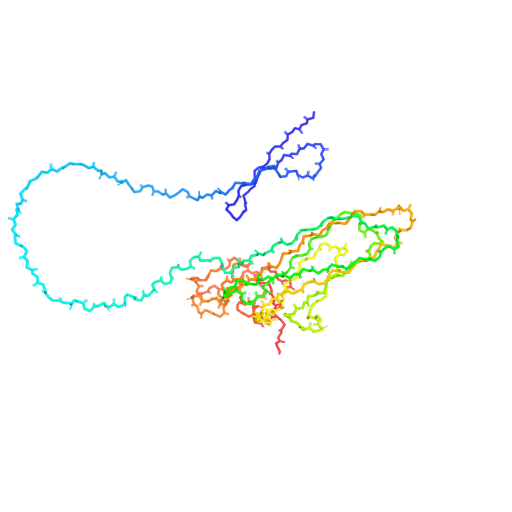98.38 89 ASN A O 1
ATOM 707 N N . LYS A 1 90 ? -15.830 2.756 23.770 1.00 97.69 90 LYS A N 1
ATOM 708 C CA . LYS A 1 90 ? -14.894 2.033 24.646 1.00 97.69 90 LYS A CA 1
ATOM 709 C C . LYS A 1 90 ? -15.167 0.528 24.640 1.00 97.69 90 LYS A C 1
ATOM 711 O O . LYS A 1 90 ? -16.322 0.109 24.692 1.00 97.69 90 LYS A O 1
ATOM 716 N N . GLY A 1 91 ? -14.114 -0.279 24.534 1.00 97.81 91 GLY A N 1
ATOM 717 C CA . GLY A 1 91 ? -14.207 -1.739 24.443 1.00 97.81 91 GLY A CA 1
ATOM 718 C C . GLY A 1 91 ? -14.825 -2.267 23.140 1.00 97.81 91 GLY A C 1
ATOM 719 O O . GLY A 1 91 ? -15.005 -3.475 22.997 1.00 97.81 91 GLY A O 1
ATOM 720 N N . GLN A 1 92 ? -15.161 -1.407 22.172 1.00 98.44 92 GLN A N 1
ATOM 721 C CA . GLN A 1 92 ? -15.775 -1.848 20.924 1.00 98.44 92 GLN A CA 1
ATOM 722 C C . GLN A 1 92 ? -14.725 -2.390 19.953 1.00 98.44 92 GLN A C 1
ATOM 724 O O . GLN A 1 92 ? -13.718 -1.737 19.667 1.00 98.44 92 GLN A O 1
ATOM 729 N N . ARG A 1 93 ? -15.020 -3.558 19.373 1.00 98.12 93 ARG A N 1
ATOM 730 C CA . ARG A 1 93 ? -14.358 -4.071 18.171 1.00 98.12 93 ARG A CA 1
ATOM 731 C C . ARG A 1 93 ? -15.186 -3.716 16.941 1.00 98.12 93 ARG A C 1
ATOM 733 O O . ARG A 1 93 ? -16.403 -3.892 16.945 1.00 98.12 93 ARG A O 1
ATOM 740 N N . LYS A 1 94 ? -14.533 -3.251 15.879 1.00 97.38 94 LYS A N 1
ATOM 741 C CA . LYS A 1 94 ? -15.178 -2.962 14.595 1.00 97.38 94 LYS A CA 1
ATOM 742 C C . LYS A 1 94 ? -14.381 -3.589 13.464 1.00 97.38 94 LYS A C 1
ATOM 744 O O . LYS A 1 94 ? -13.161 -3.461 13.426 1.00 97.38 94 LYS A O 1
ATOM 749 N N . VAL A 1 95 ? -15.080 -4.267 12.560 1.00 97.81 95 VAL A N 1
ATOM 750 C CA . VAL A 1 95 ? -14.498 -4.865 11.357 1.00 97.81 95 VAL A CA 1
ATOM 751 C C . VAL A 1 95 ? -15.204 -4.277 10.147 1.00 97.81 95 VAL A C 1
ATOM 753 O O . VAL A 1 95 ? -16.431 -4.287 10.089 1.00 97.81 95 VAL A O 1
ATOM 756 N N . LEU A 1 96 ? -14.435 -3.743 9.205 1.00 97.12 96 LEU A N 1
ATOM 757 C CA . LEU A 1 96 ? -14.925 -3.198 7.944 1.00 97.12 96 LEU A CA 1
ATOM 758 C C . LEU A 1 96 ? -14.264 -3.936 6.787 1.00 97.12 96 LEU A C 1
ATOM 760 O O . LEU A 1 96 ? -13.112 -4.358 6.887 1.00 97.12 96 LEU A O 1
ATOM 764 N N . TRP A 1 97 ? -14.991 -4.051 5.684 1.00 97.62 97 TRP A N 1
ATOM 765 C CA . TRP A 1 97 ? -14.472 -4.568 4.429 1.00 97.62 97 TRP A CA 1
ATOM 766 C C . TRP A 1 97 ? -14.645 -3.515 3.348 1.00 97.62 97 TRP A C 1
ATOM 768 O O . TRP A 1 97 ? -15.715 -2.925 3.234 1.00 97.62 97 TRP A O 1
ATOM 778 N N . ASN A 1 98 ? -13.604 -3.325 2.546 1.00 97.31 98 ASN A N 1
ATOM 779 C CA . ASN A 1 98 ? -13.699 -2.616 1.280 1.00 97.31 98 ASN A CA 1
ATOM 780 C C . ASN A 1 98 ? -13.130 -3.490 0.161 1.00 97.31 98 ASN A C 1
ATOM 782 O O . ASN A 1 98 ? -12.150 -4.207 0.373 1.00 97.31 98 ASN A O 1
ATOM 786 N N . THR A 1 99 ? -13.738 -3.420 -1.019 1.00 97.00 99 THR A N 1
ATOM 787 C CA . THR A 1 99 ? -13.239 -4.088 -2.225 1.00 97.00 99 THR A CA 1
ATOM 788 C C . THR A 1 99 ? -12.952 -3.022 -3.265 1.00 97.00 99 THR A C 1
ATOM 790 O O . THR A 1 99 ? -13.869 -2.328 -3.694 1.00 97.00 99 THR A O 1
ATOM 793 N N . PHE A 1 100 ? -11.692 -2.903 -3.659 1.00 95.94 100 PHE A N 1
ATOM 794 C CA . PHE A 1 100 ? -11.257 -2.037 -4.743 1.00 95.94 100 PHE A CA 1
ATOM 795 C C . PHE A 1 100 ? -11.277 -2.848 -6.035 1.00 95.94 100 PHE A C 1
ATOM 797 O O . PHE A 1 100 ? -10.664 -3.920 -6.120 1.00 95.94 100 PHE A O 1
ATOM 804 N N . LYS A 1 101 ? -12.011 -2.352 -7.030 1.00 90.69 101 LYS A N 1
ATOM 805 C CA . LYS A 1 101 ? -11.978 -2.921 -8.376 1.00 90.69 101 LYS A CA 1
ATOM 806 C C . LYS A 1 101 ? -10.815 -2.291 -9.120 1.00 90.69 101 LYS A C 1
ATOM 808 O O . LYS A 1 101 ? -10.699 -1.069 -9.138 1.00 90.69 101 LYS A O 1
ATOM 813 N N . ARG A 1 102 ? -9.988 -3.121 -9.747 1.00 87.00 102 ARG A N 1
ATOM 814 C CA . ARG A 1 102 ? -9.022 -2.616 -10.714 1.00 87.00 102 ARG A CA 1
ATOM 815 C C . ARG A 1 102 ? -9.717 -2.372 -12.057 1.00 87.00 102 ARG A C 1
ATOM 817 O O . ARG A 1 102 ? -10.592 -3.153 -12.442 1.00 87.00 102 ARG A O 1
ATOM 824 N N . PRO A 1 103 ? -9.344 -1.315 -12.769 1.00 86.50 103 PRO A N 1
ATOM 825 C CA . PRO A 1 103 ? -9.573 -1.215 -14.201 1.00 86.50 103 PRO A CA 1
ATOM 826 C C . PRO A 1 103 ? -8.859 -2.305 -15.006 1.00 86.50 103 PRO A C 1
ATOM 828 O O . PRO A 1 103 ? -7.913 -2.950 -14.542 1.00 86.50 103 PRO A O 1
ATOM 831 N N . VAL A 1 104 ? -9.368 -2.521 -16.219 1.00 83.62 104 VAL A N 1
ATOM 832 C CA . VAL A 1 104 ? -8.739 -3.375 -17.234 1.00 83.62 104 VAL A CA 1
ATOM 833 C C . VAL A 1 104 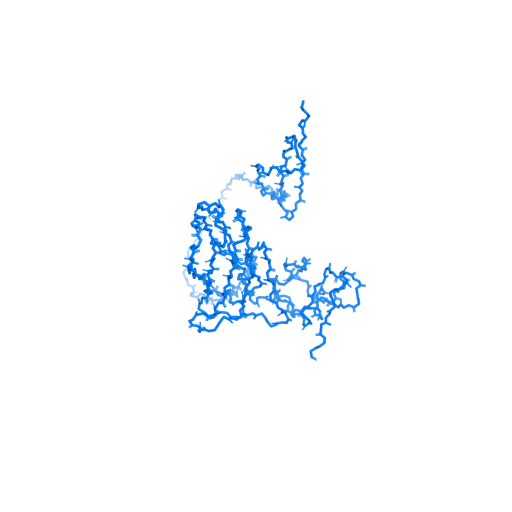? -7.342 -2.807 -17.526 1.00 83.62 104 VAL A C 1
ATOM 835 O O . VAL A 1 104 ? -7.174 -1.597 -17.463 1.00 83.62 104 VAL A O 1
ATOM 838 N N . ASP A 1 105 ? -6.351 -3.678 -17.722 1.00 88.69 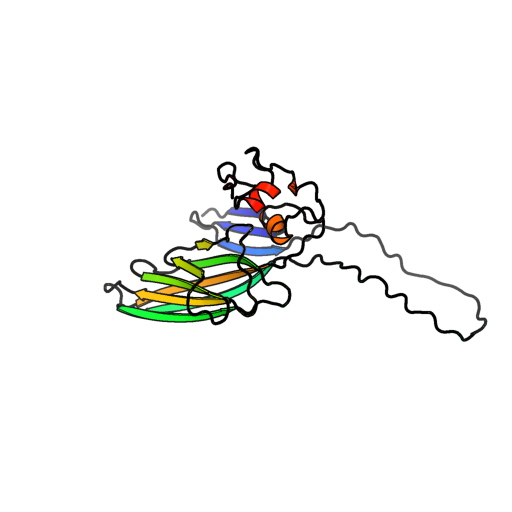105 ASP A N 1
ATOM 839 C CA . ASP A 1 105 ? -4.930 -3.344 -17.974 1.00 88.69 105 ASP A CA 1
ATOM 840 C C . ASP A 1 105 ? -4.099 -2.765 -16.812 1.00 88.69 105 ASP A C 1
ATOM 842 O O . ASP A 1 105 ? -2.885 -2.666 -16.934 1.00 88.69 105 ASP A O 1
ATOM 846 N N . TYR A 1 106 ? -4.697 -2.480 -15.649 1.00 93.12 106 TYR A N 1
ATOM 847 C CA . TYR A 1 106 ? -3.968 -2.030 -14.448 1.00 93.12 106 TYR A CA 1
ATOM 848 C C . TYR A 1 106 ? -3.951 -3.113 -13.367 1.00 93.12 106 TYR A C 1
ATOM 850 O O . TYR A 1 106 ? -4.718 -3.061 -12.401 1.00 93.12 106 TYR A O 1
ATOM 858 N N . ASP A 1 107 ? -3.153 -4.157 -13.564 1.00 91.69 107 ASP A N 1
ATOM 859 C CA . ASP A 1 107 ? -3.157 -5.354 -12.723 1.00 91.69 107 ASP A CA 1
ATOM 860 C C . ASP A 1 107 ? -2.089 -5.373 -11.623 1.00 91.69 107 ASP A C 1
ATOM 862 O O . ASP A 1 107 ? -2.253 -6.124 -10.658 1.00 91.69 107 ASP A O 1
ATOM 866 N N . GLN A 1 108 ? -1.067 -4.522 -11.692 1.00 94.06 108 GLN A N 1
ATOM 867 C CA . GLN A 1 108 ? -0.042 -4.394 -10.658 1.00 94.06 108 GLN A CA 1
ATOM 868 C C . GLN A 1 108 ? -0.498 -3.454 -9.536 1.00 94.06 108 GLN A C 1
ATOM 870 O O . GLN A 1 108 ? -1.191 -2.471 -9.777 1.00 94.06 108 GLN A O 1
ATOM 875 N N . LEU A 1 109 ? -0.118 -3.721 -8.284 1.00 95.44 109 LEU A N 1
ATOM 876 C CA . LEU A 1 109 ? -0.312 -2.783 -7.168 1.00 95.44 109 LEU A CA 1
ATOM 877 C C . LEU A 1 109 ? 1.011 -2.110 -6.825 1.00 95.44 109 LEU A C 1
ATOM 879 O O . LEU A 1 109 ? 1.698 -2.553 -5.912 1.00 95.44 109 LEU A O 1
ATOM 883 N N . ALA A 1 110 ? 1.337 -1.027 -7.522 1.00 94.44 110 ALA A N 1
ATOM 884 C CA . ALA A 1 110 ? 2.600 -0.310 -7.362 1.00 94.44 110 ALA A CA 1
ATOM 885 C C . ALA A 1 110 ? 2.767 0.329 -5.970 1.00 94.44 110 ALA A C 1
ATOM 887 O O . ALA A 1 110 ? 3.875 0.440 -5.455 1.00 94.44 110 ALA A O 1
ATOM 888 N N . ALA A 1 111 ? 1.669 0.727 -5.318 1.00 95.12 111 ALA A N 1
ATOM 889 C CA . ALA A 1 111 ? 1.703 1.209 -3.937 1.00 95.12 111 ALA A CA 1
ATOM 890 C C . ALA A 1 111 ? 0.336 1.118 -3.254 1.00 95.12 111 ALA A C 1
ATOM 892 O O . ALA A 1 111 ? -0.716 1.208 -3.889 1.00 95.12 111 ALA A O 1
ATOM 893 N N . PHE A 1 112 ? 0.332 1.041 -1.925 1.00 96.62 112 PHE A N 1
ATOM 894 C CA . PHE A 1 112 ? -0.870 1.181 -1.107 1.00 96.62 112 PHE A CA 1
ATOM 895 C C . PHE A 1 112 ? -0.663 2.225 -0.012 1.00 96.62 112 PHE A C 1
ATOM 897 O O . PHE A 1 112 ? 0.184 2.067 0.870 1.00 96.62 112 PHE A O 1
ATOM 904 N N . VAL A 1 113 ? -1.477 3.279 -0.039 1.00 97.25 113 VAL A N 1
ATOM 905 C CA . VAL A 1 113 ? -1.430 4.366 0.942 1.00 97.25 113 VAL A CA 1
ATOM 906 C C . VAL A 1 113 ? -2.572 4.203 1.942 1.00 97.25 113 VAL A C 1
ATOM 908 O O . VAL A 1 113 ? -3.743 4.153 1.569 1.00 97.25 113 VAL A O 1
ATOM 911 N N . ALA A 1 114 ? -2.235 4.143 3.228 1.00 97.69 114 ALA A N 1
ATOM 912 C CA . ALA A 1 114 ? -3.170 4.069 4.342 1.00 97.69 114 ALA A CA 1
ATOM 913 C C . ALA A 1 114 ? -2.945 5.249 5.292 1.00 97.69 114 ALA A C 1
ATOM 915 O O . ALA A 1 114 ? -2.025 5.249 6.106 1.00 97.69 114 ALA A O 1
ATOM 916 N N . ILE A 1 115 ? -3.807 6.258 5.220 1.00 96.88 115 ILE A N 1
ATOM 917 C CA . ILE A 1 115 ? -3.760 7.416 6.115 1.00 96.88 115 ILE A CA 1
ATOM 918 C C . ILE A 1 115 ? -4.791 7.208 7.215 1.00 96.88 115 ILE A C 1
ATOM 920 O O . ILE A 1 115 ? -5.981 7.035 6.940 1.00 96.88 115 ILE A O 1
ATOM 924 N N . SER A 1 116 ? -4.344 7.272 8.465 1.00 96.12 116 SER A N 1
ATOM 925 C CA . SER A 1 116 ? -5.214 7.230 9.633 1.00 96.12 116 SER A CA 1
ATOM 926 C C . SER A 1 116 ? -5.058 8.491 10.472 1.00 96.12 116 SER A C 1
ATOM 928 O O . SER A 1 116 ? -3.970 9.046 10.613 1.00 96.12 116 SER A O 1
ATOM 930 N N . TYR A 1 117 ? -6.174 8.989 10.999 1.00 96.19 117 TYR A N 1
ATOM 931 C CA . TYR A 1 117 ? -6.190 10.194 11.826 1.00 96.19 117 TYR A CA 1
ATOM 932 C C . TYR A 1 117 ? -7.402 10.219 12.765 1.00 96.19 117 TYR A C 1
ATOM 934 O O . TYR A 1 117 ? -8.392 9.509 12.565 1.00 96.19 117 TYR A O 1
ATOM 942 N N . GLY A 1 118 ? -7.322 11.054 13.803 1.00 94.75 118 GLY A N 1
ATOM 943 C CA . GLY A 1 118 ? -8.298 11.126 14.894 1.00 94.75 118 GLY A CA 1
ATOM 944 C C . GLY A 1 118 ? -7.678 10.747 16.241 1.00 94.75 118 GLY A C 1
ATOM 945 O O . GLY A 1 118 ? -6.479 10.928 16.443 1.00 94.75 118 GLY A O 1
ATOM 946 N N . ASP A 1 119 ? -8.487 10.219 17.162 1.00 94.06 119 ASP A N 1
ATOM 947 C CA . ASP A 1 119 ? -8.009 9.711 18.456 1.00 94.06 119 ASP A CA 1
ATOM 948 C C . ASP A 1 119 ? -7.644 8.229 18.307 1.00 94.06 119 ASP A C 1
ATOM 950 O O . ASP A 1 119 ? -8.487 7.342 18.445 1.00 94.06 119 ASP A O 1
ATOM 954 N N . LEU A 1 120 ? -6.383 7.979 17.948 1.00 94.25 120 LEU A N 1
ATOM 955 C CA . LEU A 1 120 ? -5.840 6.634 17.724 1.00 94.25 120 LEU A CA 1
ATOM 956 C C . LEU A 1 120 ? -5.094 6.077 18.943 1.00 94.25 120 LEU A C 1
ATOM 958 O O . LEU A 1 120 ? -4.674 4.919 18.933 1.00 94.25 120 LEU A O 1
ATOM 962 N N . LEU A 1 121 ? -4.918 6.874 20.003 1.00 95.19 121 LEU A N 1
ATOM 963 C CA . LEU A 1 121 ? -4.239 6.411 21.211 1.00 95.19 121 LEU A CA 1
ATOM 964 C C . LEU A 1 121 ? -5.027 5.240 21.810 1.00 95.19 121 LEU A C 1
ATOM 966 O O . LEU A 1 121 ? -6.247 5.310 21.927 1.00 95.19 121 LEU A O 1
ATOM 970 N N . SER A 1 122 ? -4.354 4.150 22.171 1.00 96.56 122 SER A N 1
ATOM 971 C CA . SER A 1 122 ? -5.009 2.937 22.693 1.00 96.56 122 SER A CA 1
ATOM 972 C C . SER A 1 122 ? -6.071 2.330 21.757 1.00 96.56 122 SER A C 1
ATOM 974 O O . SER A 1 122 ? -6.888 1.519 22.191 1.00 96.56 122 SER A O 1
ATOM 976 N N . VAL A 1 123 ? -6.063 2.680 20.467 1.00 96.94 123 VAL A N 1
ATOM 977 C CA . VAL A 1 123 ? -6.840 1.991 19.436 1.00 96.94 123 VAL A CA 1
ATOM 978 C C . VAL A 1 123 ? -5.912 1.005 18.736 1.00 96.94 123 VAL A C 1
ATOM 980 O O . VAL A 1 123 ? -4.898 1.388 18.160 1.00 96.94 123 VAL A O 1
ATOM 983 N N . SER A 1 124 ? -6.242 -0.283 18.778 1.00 96.75 124 SER A N 1
ATOM 984 C CA . SER A 1 124 ? -5.632 -1.260 17.875 1.00 96.75 124 SER A CA 1
ATOM 985 C C . SER A 1 124 ? -6.234 -1.075 16.484 1.00 96.75 124 SER A C 1
ATOM 987 O O . SER A 1 124 ? -7.447 -0.892 16.367 1.00 96.75 124 SER A O 1
ATOM 989 N N . CYS A 1 125 ? -5.402 -1.102 15.443 1.00 96.31 125 CYS A N 1
ATOM 990 C CA . CYS A 1 125 ? -5.812 -0.879 14.061 1.00 96.31 125 CYS A CA 1
ATOM 991 C C . CYS A 1 125 ? -4.973 -1.763 13.137 1.00 96.31 125 CYS A C 1
ATOM 993 O O . CYS A 1 125 ? -3.752 -1.632 13.099 1.00 96.31 125 CYS A O 1
ATOM 995 N N . LYS A 1 126 ? -5.620 -2.655 12.387 1.00 97.88 126 LYS A N 1
ATOM 996 C CA . LYS A 1 126 ? -4.966 -3.543 11.422 1.00 97.88 126 LYS A CA 1
ATOM 997 C C . LYS A 1 126 ? -5.700 -3.496 10.088 1.00 97.88 126 LYS A C 1
ATOM 999 O O . LYS A 1 126 ? -6.919 -3.648 10.064 1.00 97.88 126 LYS A O 1
ATOM 1004 N N . ILE A 1 127 ? -4.965 -3.336 8.991 1.00 98.31 127 ILE A N 1
ATOM 1005 C CA . ILE A 1 127 ? -5.489 -3.500 7.630 1.00 98.31 127 ILE A CA 1
ATOM 1006 C C . ILE A 1 127 ? -4.854 -4.750 7.035 1.00 98.31 127 ILE A C 1
ATOM 1008 O O . ILE A 1 127 ? -3.636 -4.845 6.952 1.00 98.31 127 ILE A O 1
ATOM 1012 N N . SER A 1 128 ? -5.663 -5.714 6.621 1.00 98.31 128 SER A N 1
ATOM 1013 C CA . SER A 1 128 ? -5.207 -6.923 5.936 1.00 98.31 128 SER A CA 1
ATOM 1014 C C . SER A 1 128 ? -5.658 -6.881 4.480 1.00 98.31 128 SER A C 1
ATOM 1016 O O . SER A 1 128 ? -6.846 -6.697 4.212 1.00 98.31 128 SER A O 1
ATOM 1018 N N . LEU A 1 129 ? -4.708 -7.022 3.558 1.00 97.50 129 LEU A N 1
ATOM 1019 C CA . LEU A 1 129 ? -4.920 -6.958 2.115 1.00 97.50 129 LEU A CA 1
ATOM 1020 C C . LEU A 1 129 ? -4.947 -8.362 1.514 1.00 97.50 129 LEU A C 1
ATOM 1022 O O . LEU A 1 129 ? -4.078 -9.186 1.801 1.00 97.50 129 LEU A O 1
ATOM 1026 N N . TYR A 1 130 ? -5.937 -8.617 0.666 1.00 96.81 130 TYR A N 1
ATOM 1027 C CA . TYR A 1 130 ? -6.196 -9.910 0.041 1.00 96.81 130 TYR A CA 1
ATOM 1028 C C . TYR A 1 130 ? -6.289 -9.752 -1.476 1.00 96.81 130 TYR A C 1
ATOM 1030 O O . TYR A 1 130 ? -6.874 -8.785 -1.968 1.00 96.81 130 TYR A O 1
ATOM 1038 N N . ASN A 1 131 ? -5.735 -10.724 -2.200 1.00 94.12 131 ASN A N 1
ATOM 1039 C CA . ASN A 1 131 ? -5.901 -10.843 -3.644 1.00 94.12 131 ASN A CA 1
ATOM 1040 C C . ASN A 1 131 ? -7.168 -11.653 -3.939 1.00 94.12 131 ASN A C 1
ATOM 1042 O O . ASN A 1 131 ? -7.266 -12.816 -3.540 1.00 94.12 131 ASN A O 1
ATOM 1046 N N . GLY A 1 132 ? -8.152 -11.027 -4.582 1.00 91.62 132 GLY A N 1
ATOM 1047 C CA . GLY A 1 132 ? -9.420 -11.660 -4.920 1.00 91.62 132 GLY A CA 1
ATOM 1048 C C . GLY A 1 132 ? -10.090 -12.287 -3.698 1.00 91.62 132 GLY A C 1
ATOM 1049 O O . GLY A 1 132 ? -10.234 -11.658 -2.653 1.00 91.62 132 GLY A O 1
ATOM 1050 N N . ASN A 1 133 ? -10.481 -13.554 -3.812 1.00 93.00 133 ASN A N 1
ATOM 1051 C CA . ASN A 1 133 ? -11.149 -14.295 -2.739 1.00 93.00 133 ASN A CA 1
ATOM 1052 C C . ASN A 1 133 ? -10.206 -15.133 -1.869 1.00 93.00 133 ASN A C 1
ATOM 1054 O O . ASN A 1 133 ? -10.680 -15.971 -1.100 1.00 93.00 133 ASN A O 1
ATOM 1058 N N . ASN A 1 134 ? -8.893 -14.904 -1.953 1.00 94.25 134 ASN A N 1
ATOM 1059 C CA . ASN A 1 134 ? -7.933 -15.624 -1.126 1.00 94.25 134 ASN A CA 1
ATOM 1060 C C . ASN A 1 134 ? -8.257 -15.452 0.364 1.00 94.25 134 ASN A C 1
ATOM 1062 O O . ASN A 1 134 ? -8.641 -14.379 0.828 1.00 94.25 134 ASN A O 1
ATOM 1066 N N . THR A 1 135 ? -8.084 -16.527 1.131 1.00 93.88 135 THR A N 1
ATOM 1067 C CA . THR A 1 135 ? -8.404 -16.558 2.568 1.00 93.88 135 THR A CA 1
ATOM 1068 C C . THR A 1 135 ? -7.267 -16.041 3.445 1.00 93.88 135 THR A C 1
ATOM 1070 O O . THR A 1 135 ? -7.492 -15.684 4.602 1.00 93.88 135 THR A O 1
ATOM 1073 N N . ARG A 1 136 ? -6.046 -15.972 2.902 1.00 96.25 136 ARG A N 1
ATOM 1074 C CA . ARG A 1 136 ? -4.857 -15.445 3.576 1.00 96.25 136 ARG A CA 1
ATOM 1075 C C . ARG A 1 136 ? -4.491 -14.075 3.005 1.00 96.25 136 ARG A C 1
ATOM 1077 O O . ARG A 1 136 ? -4.475 -13.932 1.781 1.00 96.25 136 ARG A O 1
ATOM 1084 N N . PRO A 1 137 ? -4.204 -13.077 3.858 1.00 96.88 137 PRO A N 1
ATOM 1085 C CA . PRO A 1 137 ? -3.744 -11.791 3.372 1.00 96.88 137 PRO A CA 1
ATOM 1086 C C . PRO A 1 137 ? -2.300 -11.906 2.882 1.00 96.88 137 PRO A C 1
ATOM 1088 O O . PRO A 1 137 ? -1.483 -12.557 3.529 1.00 96.88 137 PRO A O 1
ATOM 1091 N N . PHE A 1 138 ? -1.982 -11.249 1.769 1.00 94.94 138 PHE A N 1
ATOM 1092 C CA . PHE A 1 138 ? -0.603 -11.155 1.276 1.00 94.94 138 PHE A CA 1
ATOM 1093 C C . PHE A 1 138 ? 0.169 -10.022 1.971 1.00 94.94 138 PHE A C 1
ATOM 1095 O O . PHE A 1 138 ? 1.393 -10.049 2.031 1.00 94.94 138 PHE A O 1
ATOM 1102 N N . LYS A 1 139 ? -0.543 -9.032 2.535 1.00 96.25 139 LYS A N 1
ATOM 1103 C CA . LYS A 1 139 ? 0.047 -7.926 3.300 1.00 96.25 139 LYS A CA 1
ATOM 1104 C C . LYS A 1 139 ? -0.829 -7.544 4.488 1.00 96.25 139 LYS A C 1
ATOM 1106 O O . LYS A 1 139 ? -2.057 -7.536 4.403 1.00 96.25 139 LYS A O 1
ATOM 1111 N N . VAL A 1 140 ? -0.186 -7.190 5.597 1.00 97.06 140 VAL A N 1
ATOM 1112 C CA . VAL A 1 140 ? -0.834 -6.633 6.787 1.00 97.06 140 VAL A CA 1
ATOM 1113 C C . VAL A 1 140 ? -0.142 -5.325 7.161 1.00 97.06 140 VAL A C 1
ATOM 1115 O O . VAL A 1 140 ? 1.083 -5.271 7.220 1.00 97.06 140 VAL A O 1
ATOM 1118 N N . LEU A 1 141 ? -0.933 -4.281 7.393 1.00 96.75 141 LEU A N 1
ATOM 1119 C CA . LEU A 1 141 ? -0.493 -2.935 7.753 1.00 96.75 141 LEU A CA 1
ATOM 1120 C C . LEU A 1 141 ? -1.021 -2.565 9.142 1.00 96.75 141 LEU A C 1
ATOM 1122 O O . LEU A 1 141 ? -2.135 -2.944 9.523 1.00 96.75 141 LEU A O 1
ATOM 1126 N N . ASP A 1 142 ? -0.227 -1.797 9.881 1.00 95.69 142 ASP A N 1
ATOM 1127 C CA . ASP A 1 142 ? -0.578 -1.267 11.196 1.00 95.69 142 ASP A CA 1
ATOM 1128 C C . ASP A 1 142 ? -1.060 0.179 11.056 1.00 95.69 142 ASP A C 1
ATOM 1130 O O . ASP A 1 142 ? -0.283 1.134 11.065 1.00 95.69 142 ASP A O 1
ATOM 1134 N N . CYS A 1 143 ? -2.376 0.348 10.956 1.00 93.56 143 CYS A N 1
ATOM 1135 C CA . CYS A 1 143 ? -2.993 1.653 10.737 1.00 93.56 143 CYS A CA 1
ATOM 1136 C C . CYS A 1 143 ? -3.120 2.511 12.000 1.00 93.56 143 CYS A C 1
ATOM 1138 O O . CYS A 1 143 ? -3.879 3.480 12.008 1.00 93.56 143 CYS A O 1
ATOM 1140 N N . ARG A 1 144 ? -2.384 2.210 13.078 1.00 93.69 144 ARG A N 1
ATOM 1141 C CA . ARG A 1 144 ? -2.242 3.141 14.215 1.00 93.69 144 ARG A CA 1
ATOM 1142 C C . ARG A 1 144 ? -1.450 4.391 13.841 1.00 93.69 144 ARG A C 1
ATOM 1144 O O . ARG A 1 144 ? -1.505 5.390 14.553 1.00 93.69 144 ARG A O 1
ATOM 1151 N N . ARG A 1 145 ? -0.710 4.324 12.736 1.00 92.94 145 ARG A N 1
ATOM 1152 C CA . ARG A 1 145 ? -0.006 5.438 12.106 1.00 92.94 145 ARG A CA 1
ATOM 1153 C C . ARG A 1 145 ? -0.373 5.461 10.626 1.00 92.94 145 ARG A C 1
ATOM 1155 O O . ARG A 1 145 ? -0.761 4.431 10.074 1.00 92.94 145 ARG A O 1
ATOM 1162 N N . SER A 1 146 ? -0.218 6.616 9.989 1.00 94.25 146 SER A N 1
ATOM 1163 C CA . SER A 1 146 ? -0.221 6.679 8.530 1.00 94.25 146 SER A CA 1
ATOM 1164 C C . SER A 1 146 ? 0.946 5.860 7.984 1.00 94.25 146 SER A C 1
ATOM 1166 O O . SER A 1 146 ? 2.059 5.940 8.504 1.00 94.25 146 SER A O 1
ATOM 1168 N N . GLN A 1 147 ? 0.677 5.065 6.958 1.00 92.62 147 GLN A N 1
ATOM 1169 C CA . GLN A 1 147 ? 1.647 4.190 6.317 1.00 92.62 147 GLN A CA 1
ATOM 1170 C C . GLN A 1 147 ? 1.471 4.264 4.805 1.00 92.62 147 GLN A C 1
ATOM 1172 O O . GLN A 1 147 ? 0.350 4.247 4.298 1.00 92.62 147 GLN A O 1
ATOM 1177 N N . GLN A 1 148 ? 2.587 4.297 4.094 1.00 92.69 148 GLN A N 1
ATOM 1178 C CA . GLN A 1 148 ? 2.646 3.945 2.687 1.00 92.69 148 GLN A CA 1
ATOM 1179 C C . GLN A 1 148 ? 3.435 2.649 2.585 1.00 92.69 148 GLN A C 1
ATOM 1181 O O . GLN A 1 148 ? 4.455 2.482 3.253 1.00 92.69 148 GLN A O 1
ATOM 1186 N N . TRP A 1 149 ? 2.928 1.716 1.793 1.00 92.69 149 TRP A N 1
ATOM 1187 C CA . TRP A 1 149 ? 3.640 0.497 1.473 1.00 92.69 149 TRP A CA 1
ATOM 1188 C C . TRP A 1 149 ? 3.818 0.403 -0.035 1.00 92.69 149 TRP A C 1
ATOM 1190 O O . TRP A 1 149 ? 2.831 0.345 -0.768 1.00 92.69 149 TRP A O 1
ATOM 1200 N N . ASN A 1 150 ? 5.077 0.349 -0.452 1.00 89.56 150 ASN A N 1
ATOM 1201 C CA . ASN A 1 150 ? 5.478 0.008 -1.805 1.00 89.56 150 ASN A CA 1
ATOM 1202 C C . ASN A 1 150 ? 5.912 -1.471 -1.771 1.00 89.56 150 ASN A C 1
ATOM 1204 O O . ASN A 1 150 ? 6.659 -1.856 -0.859 1.00 89.56 150 ASN A O 1
ATOM 1208 N N . PRO A 1 151 ? 5.396 -2.340 -2.651 1.00 86.69 151 PRO A N 1
ATOM 1209 C CA . PRO A 1 151 ? 5.943 -3.679 -2.802 1.00 86.69 151 PRO A CA 1
ATOM 1210 C C . PRO A 1 151 ? 7.382 -3.634 -3.310 1.00 86.69 151 PRO A C 1
ATOM 1212 O O . PRO A 1 151 ? 7.795 -2.670 -3.944 1.00 86.69 151 PRO A O 1
ATOM 1215 N N . THR A 1 152 ? 8.124 -4.699 -3.032 1.00 84.00 152 THR A N 1
ATOM 1216 C CA . THR A 1 152 ? 9.496 -4.865 -3.510 1.00 84.00 152 THR A CA 1
ATOM 1217 C C . THR A 1 152 ? 9.476 -5.184 -4.998 1.00 84.00 152 THR A C 1
ATOM 1219 O O . THR A 1 152 ? 8.782 -6.114 -5.414 1.00 84.00 152 THR A O 1
ATOM 1222 N N . THR A 1 153 ? 10.227 -4.434 -5.793 1.00 87.00 153 THR A N 1
ATOM 1223 C CA . THR A 1 153 ? 10.469 -4.751 -7.201 1.00 87.00 153 THR A CA 1
ATOM 1224 C C . THR A 1 153 ? 11.522 -5.862 -7.325 1.00 87.00 153 THR A C 1
ATOM 1226 O O . THR A 1 153 ? 12.293 -6.080 -6.391 1.00 87.00 153 THR A O 1
ATOM 1229 N N . PRO A 1 154 ? 11.480 -6.674 -8.393 1.00 83.38 154 PRO A N 1
ATOM 1230 C CA . PRO A 1 154 ? 10.460 -6.714 -9.445 1.00 83.38 154 PRO A CA 1
ATOM 1231 C C . PRO A 1 154 ? 9.189 -7.479 -9.012 1.00 83.38 154 PRO A C 1
ATOM 1233 O O . PRO A 1 154 ? 8.240 -7.612 -9.780 1.00 83.38 154 PRO A O 1
ATOM 1236 N N . ASN A 1 155 ? 9.136 -7.984 -7.772 1.00 89.00 155 ASN A N 1
ATOM 1237 C CA . ASN A 1 155 ? 8.057 -8.827 -7.236 1.00 89.00 155 ASN A CA 1
ATOM 1238 C C . ASN A 1 155 ? 6.790 -8.037 -6.839 1.00 89.00 155 ASN A C 1
ATOM 1240 O O . ASN A 1 155 ? 6.289 -8.124 -5.709 1.00 89.00 155 ASN A O 1
ATOM 1244 N N . VAL A 1 156 ? 6.236 -7.280 -7.785 1.00 92.12 156 VAL A N 1
ATOM 1245 C CA . VAL A 1 156 ? 5.027 -6.476 -7.588 1.00 92.12 156 VAL A CA 1
ATOM 1246 C C . VAL A 1 156 ? 3.775 -7.368 -7.622 1.00 92.12 156 VAL A C 1
ATOM 1248 O O . VAL A 1 156 ? 3.596 -8.151 -8.556 1.00 92.12 156 VAL A O 1
ATOM 1251 N N . PRO A 1 157 ? 2.865 -7.288 -6.629 1.00 93.62 157 PRO A N 1
ATOM 1252 C CA . PRO A 1 157 ? 1.661 -8.109 -6.621 1.00 93.62 157 PRO A CA 1
ATOM 1253 C C . PRO A 1 157 ? 0.743 -7.809 -7.809 1.00 93.62 157 PRO A C 1
ATOM 1255 O O . PRO A 1 157 ? 0.346 -6.661 -8.016 1.00 93.62 157 PRO A O 1
ATOM 1258 N N . VAL A 1 158 ? 0.336 -8.872 -8.507 1.00 91.88 158 VAL A N 1
ATOM 1259 C CA . VAL A 1 158 ? -0.598 -8.829 -9.640 1.00 91.88 158 VAL A CA 1
ATOM 1260 C C . VAL A 1 158 ? -1.987 -9.322 -9.220 1.00 91.88 158 VAL A C 1
ATOM 1262 O O . VAL A 1 158 ? -2.139 -10.365 -8.570 1.00 91.88 158 VAL A O 1
ATOM 1265 N N . PHE A 1 159 ? -3.029 -8.587 -9.602 1.00 88.69 159 PHE A N 1
ATOM 1266 C CA . PHE A 1 159 ? -4.423 -8.871 -9.265 1.00 88.69 159 PHE A CA 1
ATOM 1267 C C . PHE A 1 159 ? -5.211 -9.225 -10.516 1.00 88.69 159 PHE A C 1
ATOM 1269 O O . PHE A 1 159 ? -5.412 -8.404 -11.400 1.00 88.69 159 PHE A O 1
ATOM 1276 N N . ASN A 1 160 ? -5.777 -10.427 -10.564 1.00 81.25 160 ASN A N 1
ATOM 1277 C CA . ASN A 1 160 ? -6.646 -10.825 -11.674 1.00 81.25 160 ASN A CA 1
ATOM 1278 C C . ASN A 1 160 ? -8.090 -10.315 -11.523 1.00 81.25 160 ASN A C 1
ATOM 1280 O O . ASN A 1 160 ? -8.804 -10.210 -12.514 1.00 81.25 160 ASN A O 1
ATOM 1284 N N . THR A 1 161 ? -8.519 -9.995 -10.298 1.00 85.62 161 THR A N 1
ATOM 1285 C CA . THR A 1 161 ? -9.928 -9.730 -9.973 1.00 85.62 161 THR A CA 1
ATOM 1286 C C . THR A 1 161 ? -10.118 -8.450 -9.163 1.00 85.62 161 THR A C 1
ATOM 1288 O O . THR A 1 161 ? -10.651 -7.465 -9.666 1.00 85.62 161 THR A O 1
ATOM 1291 N N . SER A 1 162 ? -9.726 -8.448 -7.890 1.00 92.19 162 SER A N 1
ATOM 1292 C CA . SER A 1 162 ? -9.940 -7.311 -6.988 1.00 92.19 162 SER A CA 1
ATOM 1293 C C . SER A 1 162 ? -8.930 -7.300 -5.850 1.00 92.19 162 SER A C 1
ATOM 1295 O O . SER A 1 162 ? -8.416 -8.348 -5.458 1.00 92.19 162 SER A O 1
ATOM 1297 N N . LEU A 1 163 ? -8.706 -6.122 -5.275 1.00 96.00 163 LEU A N 1
ATOM 1298 C CA . LEU A 1 163 ? -8.007 -5.972 -4.006 1.00 96.00 163 LEU A CA 1
ATOM 1299 C C . LEU A 1 163 ? -9.046 -5.824 -2.897 1.00 96.00 163 LEU A C 1
ATOM 1301 O O . LEU A 1 163 ? -9.850 -4.890 -2.903 1.00 96.00 163 LEU A O 1
ATOM 1305 N N . ARG A 1 164 ? -9.014 -6.709 -1.903 1.00 96.88 164 ARG A N 1
ATOM 1306 C CA . ARG A 1 164 ? -9.888 -6.605 -0.728 1.00 96.88 164 ARG A CA 1
ATOM 1307 C C . ARG A 1 164 ? -9.093 -6.162 0.485 1.00 96.88 164 ARG A C 1
ATOM 1309 O O . ARG A 1 164 ? -8.057 -6.740 0.797 1.00 96.88 164 ARG A O 1
ATOM 1316 N N . ALA A 1 165 ? -9.611 -5.173 1.201 1.00 97.81 165 ALA A N 1
ATOM 1317 C CA . ALA A 1 165 ? -9.051 -4.688 2.452 1.00 97.81 165 ALA A CA 1
ATOM 1318 C C . ALA A 1 165 ? -10.001 -5.008 3.609 1.00 97.81 165 ALA A C 1
ATOM 1320 O O . ALA A 1 165 ? -11.152 -4.563 3.624 1.00 97.81 165 ALA A O 1
ATOM 1321 N N . LYS A 1 166 ? -9.505 -5.758 4.595 1.00 98.31 166 LYS A N 1
ATOM 1322 C CA . LYS A 1 166 ? -10.158 -5.960 5.890 1.00 98.31 166 LYS A CA 1
ATOM 1323 C C . LYS A 1 166 ? -9.555 -4.998 6.898 1.00 98.31 166 LYS A C 1
ATOM 1325 O O . LYS A 1 166 ? -8.362 -5.080 7.168 1.00 98.31 166 LYS A O 1
ATOM 1330 N N . ILE A 1 167 ? -10.367 -4.132 7.483 1.00 98.19 167 ILE A N 1
ATOM 1331 C CA . ILE A 1 167 ? -9.948 -3.210 8.535 1.00 98.19 167 ILE A CA 1
ATOM 1332 C C . ILE A 1 167 ? -10.492 -3.721 9.863 1.00 98.19 167 ILE A C 1
ATOM 1334 O O . ILE A 1 167 ? -11.703 -3.836 10.030 1.00 98.19 167 ILE A O 1
ATOM 1338 N N . GLU A 1 168 ? -9.611 -4.009 10.813 1.00 98.12 168 GLU A N 1
ATOM 1339 C CA . GLU A 1 168 ? -9.957 -4.488 12.149 1.00 98.12 168 GLU A CA 1
ATOM 1340 C C . GLU A 1 168 ? -9.487 -3.477 13.191 1.00 98.12 168 GLU A C 1
ATOM 1342 O O . GLU A 1 168 ? -8.303 -3.151 13.269 1.00 98.12 168 GLU A O 1
ATOM 1347 N N . LEU A 1 169 ? -10.425 -2.986 13.996 1.00 97.94 169 LEU A N 1
ATOM 1348 C CA . LEU A 1 169 ? -10.184 -1.974 15.014 1.00 97.94 169 LEU A CA 1
ATOM 1349 C C . LEU A 1 169 ? -10.686 -2.433 16.374 1.00 97.94 169 LEU A C 1
ATOM 1351 O O . LEU A 1 169 ? -11.704 -3.123 16.468 1.00 97.94 169 LEU A O 1
ATOM 1355 N N . TYR A 1 170 ? -10.012 -1.989 17.428 1.00 98.12 170 TYR A N 1
ATOM 1356 C CA . TYR A 1 170 ? -10.458 -2.178 18.804 1.00 98.12 170 TYR A CA 1
ATOM 1357 C C . TYR A 1 170 ? -10.073 -0.977 19.665 1.00 98.12 170 TYR A C 1
ATOM 1359 O O . TYR A 1 170 ? -8.899 -0.617 19.718 1.00 98.12 170 TYR A O 1
ATOM 1367 N N . ASN A 1 171 ? -11.048 -0.363 20.336 1.00 98.06 171 ASN A N 1
ATOM 1368 C CA . ASN A 1 171 ? -10.796 0.729 21.274 1.00 98.06 171 ASN A CA 1
ATOM 1369 C C . ASN A 1 171 ? -10.533 0.167 22.678 1.00 98.06 171 ASN A C 1
ATOM 1371 O O . ASN A 1 171 ? -11.467 -0.250 23.362 1.00 98.06 171 ASN A O 1
ATOM 1375 N N . ALA A 1 172 ? -9.271 0.185 23.106 1.00 97.44 172 ALA A N 1
ATOM 1376 C CA . ALA A 1 172 ? -8.852 -0.243 24.437 1.00 97.44 172 ALA A CA 1
ATOM 1377 C C . ALA A 1 172 ? -8.837 0.903 25.467 1.00 97.44 172 ALA A C 1
ATOM 1379 O O . ALA A 1 172 ? -8.405 0.701 26.599 1.00 97.44 172 ALA A O 1
ATOM 1380 N N . ASP A 1 173 ? -9.278 2.108 25.098 1.00 97.38 173 ASP A N 1
ATOM 1381 C CA . ASP A 1 173 ? -9.413 3.223 26.030 1.00 97.38 173 ASP A CA 1
ATOM 1382 C C . ASP A 1 173 ? -10.785 3.196 26.712 1.00 97.38 173 ASP A C 1
ATOM 1384 O O . ASP A 1 173 ? -11.819 3.409 26.076 1.00 97.38 173 ASP A O 1
ATOM 1388 N N . PHE A 1 174 ? -10.782 2.964 28.023 1.00 96.88 174 PHE A N 1
ATOM 1389 C CA . PHE A 1 174 ? -11.984 2.979 28.858 1.00 96.88 174 PHE A CA 1
ATOM 1390 C C . PHE A 1 174 ? -12.214 4.319 29.573 1.00 96.88 174 PHE A C 1
ATOM 1392 O O . PHE A 1 174 ? -13.249 4.480 30.223 1.00 96.88 174 PHE A O 1
ATOM 1399 N N . THR A 1 175 ? -11.294 5.282 29.434 1.00 97.31 175 THR A N 1
ATOM 1400 C CA . THR A 1 175 ? -11.387 6.613 30.060 1.00 97.31 175 THR A CA 1
ATOM 1401 C C . THR A 1 175 ? -12.343 7.544 29.313 1.00 97.31 175 THR A C 1
ATOM 1403 O O . THR A 1 175 ? -12.976 8.404 29.923 1.00 97.31 175 THR A O 1
ATOM 1406 N N . LYS A 1 176 ? -12.511 7.345 27.999 1.00 95.94 176 LYS A N 1
ATOM 1407 C CA . LYS A 1 176 ? -13.474 8.068 27.154 1.00 95.94 176 LYS A CA 1
ATOM 1408 C C . LYS A 1 176 ? -14.622 7.152 26.749 1.00 95.94 176 LYS A C 1
ATOM 1410 O O . LYS A 1 176 ? -14.431 5.957 26.561 1.00 95.94 176 LYS A O 1
ATOM 1415 N N . SER A 1 177 ? -15.824 7.697 26.569 1.00 97.12 177 SER A N 1
ATOM 1416 C CA . SER A 1 177 ? -16.985 6.911 26.117 1.00 97.12 177 SER A CA 1
ATOM 1417 C C . SER A 1 177 ? -16.830 6.403 24.679 1.00 97.12 177 SER A C 1
ATOM 1419 O O . SER A 1 177 ? -17.241 5.283 24.373 1.00 97.12 177 SER A O 1
ATOM 1421 N N . SER A 1 178 ? -16.207 7.200 23.807 1.00 97.50 178 SER A N 1
ATOM 1422 C CA . SER A 1 178 ? -15.925 6.853 22.415 1.00 97.50 178 SER A CA 1
ATOM 1423 C C . SER A 1 178 ? -14.710 7.605 21.870 1.00 97.50 178 SER A C 1
ATOM 1425 O O . SER A 1 178 ? -14.270 8.607 22.439 1.00 97.50 178 SER A O 1
ATOM 1427 N N . LYS A 1 179 ? -14.178 7.115 20.748 1.00 97.31 179 LYS A N 1
ATOM 1428 C CA . LYS A 1 179 ? -13.092 7.731 19.981 1.00 97.31 179 LYS A CA 1
ATOM 1429 C C . LYS A 1 179 ? -13.475 7.890 18.526 1.00 97.31 179 LYS A C 1
ATOM 1431 O O . LYS A 1 179 ? -14.073 6.987 17.950 1.00 97.31 179 LYS A O 1
ATOM 1436 N N . ARG A 1 180 ? -13.107 9.015 17.913 1.00 97.12 180 ARG A N 1
ATOM 1437 C CA . ARG A 1 180 ? -13.285 9.214 16.473 1.00 97.12 180 ARG A CA 1
ATOM 1438 C C . ARG A 1 180 ? -12.064 8.691 15.729 1.00 97.12 180 ARG A C 1
ATOM 1440 O O . ARG A 1 180 ? -10.957 9.174 15.955 1.00 97.12 180 ARG A O 1
ATOM 1447 N N . VAL A 1 181 ? -12.294 7.771 14.802 1.00 97.12 181 VAL A N 1
ATOM 1448 C CA . VAL A 1 181 ? -11.275 7.207 13.913 1.00 97.12 181 VAL A CA 1
ATOM 1449 C C . VAL A 1 181 ? -11.654 7.530 12.477 1.00 97.12 181 VAL A C 1
ATOM 1451 O O . VAL A 1 181 ? -12.808 7.358 12.079 1.00 97.12 181 VAL A O 1
ATOM 1454 N N . SER A 1 182 ? -10.686 8.007 11.700 1.00 97.62 182 SER A N 1
ATOM 1455 C CA . SER A 1 182 ? -10.844 8.250 10.268 1.00 97.62 182 SER A CA 1
ATOM 1456 C C . SER A 1 182 ? -9.732 7.564 9.484 1.00 97.62 182 SER A C 1
ATOM 1458 O O . SER A 1 182 ? -8.587 7.522 9.931 1.00 97.62 182 SER A O 1
ATOM 1460 N N . LEU A 1 183 ? -10.092 7.015 8.326 1.00 97.38 183 LEU A N 1
ATOM 1461 C CA . LEU A 1 183 ? -9.222 6.251 7.442 1.00 97.38 183 LEU A CA 1
ATOM 1462 C C . LEU A 1 183 ? -9.408 6.717 6.001 1.00 97.38 183 LEU A C 1
ATOM 1464 O O . LEU A 1 183 ? -10.539 6.921 5.550 1.00 97.38 183 LEU A O 1
ATOM 1468 N N . ILE A 1 184 ? -8.295 6.837 5.286 1.00 98.00 184 ILE A N 1
ATOM 1469 C CA . ILE A 1 184 ? -8.240 7.010 3.837 1.00 98.00 184 ILE A CA 1
ATOM 1470 C C . ILE A 1 184 ? -7.325 5.915 3.302 1.00 98.00 184 ILE A C 1
ATOM 1472 O O . ILE A 1 184 ? -6.174 5.824 3.722 1.00 98.00 184 ILE A O 1
ATOM 1476 N N . LEU A 1 185 ? -7.850 5.079 2.414 1.00 98.12 185 LEU A N 1
ATOM 1477 C CA . LEU A 1 185 ? -7.129 3.971 1.800 1.00 98.12 185 LEU A CA 1
ATOM 1478 C C . LEU A 1 185 ? -7.093 4.184 0.290 1.00 98.12 185 LEU A C 1
ATOM 1480 O O . LEU A 1 185 ? -8.155 4.313 -0.323 1.00 98.12 185 LEU A O 1
ATOM 1484 N N . THR A 1 186 ? -5.897 4.196 -0.284 1.00 97.56 186 THR A N 1
ATOM 1485 C CA . THR A 1 186 ? -5.674 4.489 -1.701 1.00 97.56 186 THR A CA 1
ATOM 1486 C C . THR A 1 186 ? -4.683 3.485 -2.294 1.00 97.56 186 THR A C 1
ATOM 1488 O O . THR A 1 186 ? -3.471 3.665 -2.138 1.00 97.56 186 THR A O 1
ATOM 1491 N N . PRO A 1 187 ? -5.153 2.399 -2.935 1.00 96.62 187 PRO A N 1
ATOM 1492 C CA . PRO A 1 187 ? -4.321 1.626 -3.851 1.00 96.62 187 PRO A CA 1
ATOM 1493 C C . PRO A 1 187 ? -3.927 2.449 -5.082 1.00 96.62 187 PRO A C 1
ATOM 1495 O O . PRO A 1 187 ? -4.736 3.212 -5.611 1.00 96.62 187 PRO A O 1
ATOM 1498 N N . ASN A 1 188 ? -2.700 2.238 -5.543 1.00 95.38 188 ASN A N 1
ATOM 1499 C CA . ASN A 1 188 ? -2.161 2.715 -6.809 1.00 95.38 188 ASN A CA 1
ATOM 1500 C C . ASN A 1 188 ? -2.026 1.485 -7.705 1.00 95.38 188 ASN A C 1
ATOM 1502 O O . ASN A 1 188 ? -1.083 0.709 -7.541 1.00 95.38 188 ASN A O 1
ATOM 1506 N N . PHE A 1 189 ? -3.017 1.261 -8.567 1.00 95.25 189 PHE A N 1
ATOM 1507 C CA . PHE A 1 189 ? -2.946 0.196 -9.559 1.00 95.25 189 PHE A CA 1
ATOM 1508 C C . PHE A 1 189 ? -2.165 0.693 -10.765 1.00 95.25 189 PHE A C 1
ATOM 1510 O O . PHE A 1 189 ? -2.394 1.817 -11.210 1.00 95.25 189 PHE A O 1
ATOM 1517 N N . ALA A 1 190 ? -1.264 -0.133 -11.273 1.00 94.94 190 ALA A N 1
ATOM 1518 C CA . ALA A 1 190 ? -0.387 0.193 -12.375 1.00 94.94 190 ALA A CA 1
ATOM 1519 C C . ALA A 1 190 ? -0.563 -0.780 -13.540 1.00 94.94 190 ALA A C 1
ATOM 1521 O O . ALA A 1 190 ? -0.909 -1.947 -13.329 1.00 94.94 190 ALA A O 1
ATOM 1522 N N . ASN A 1 191 ? -0.362 -0.272 -14.753 1.00 92.81 191 ASN A N 1
ATOM 1523 C CA . ASN A 1 191 ? -0.194 -1.105 -15.939 1.00 92.81 191 ASN A CA 1
ATOM 1524 C C . ASN A 1 191 ? 1.264 -1.581 -16.048 1.00 92.81 191 ASN A C 1
ATOM 1526 O O . ASN A 1 191 ? 2.100 -1.217 -15.227 1.00 92.81 191 ASN A O 1
ATOM 1530 N N . GLN A 1 192 ? 1.551 -2.434 -17.026 1.00 90.06 192 GLN A N 1
ATOM 1531 C CA . GLN A 1 192 ? 2.885 -3.016 -17.241 1.00 90.06 192 GLN A CA 1
ATOM 1532 C C . GLN A 1 192 ? 3.565 -2.433 -18.482 1.00 90.06 192 GLN A C 1
ATOM 1534 O O . GLN A 1 192 ? 4.356 -3.117 -19.122 1.00 90.06 192 GLN A O 1
ATOM 1539 N N . ASN A 1 193 ? 3.182 -1.218 -18.875 1.00 92.50 193 ASN A N 1
ATOM 1540 C CA . ASN A 1 193 ? 3.750 -0.581 -20.056 1.00 92.50 193 ASN A CA 1
ATOM 1541 C C . ASN A 1 193 ? 5.229 -0.261 -19.816 1.00 92.50 193 ASN A C 1
ATOM 1543 O O . ASN A 1 193 ? 5.598 0.073 -18.695 1.00 92.50 193 ASN A O 1
ATOM 1547 N N . ASP A 1 194 ? 6.007 -0.380 -20.881 1.00 95.00 194 ASP A N 1
ATOM 1548 C CA . ASP A 1 194 ? 7.436 -0.081 -20.997 1.00 95.00 194 ASP A CA 1
ATOM 1549 C C . ASP A 1 194 ? 7.630 0.259 -22.489 1.00 95.00 194 ASP A C 1
ATOM 1551 O O . ASP A 1 194 ? 7.629 -0.626 -23.356 1.00 95.00 194 ASP A O 1
ATOM 1555 N N . ILE A 1 195 ? 7.520 1.546 -22.820 1.00 95.19 195 ILE A N 1
ATOM 1556 C CA . ILE A 1 195 ? 7.415 2.052 -24.197 1.00 95.19 195 ILE A CA 1
ATOM 1557 C C . ILE A 1 195 ? 8.786 2.071 -24.870 1.00 95.19 195 ILE A C 1
ATOM 1559 O O . ILE A 1 195 ? 8.876 1.761 -26.064 1.00 95.19 195 ILE A O 1
ATOM 1563 N N . ASP A 1 196 ? 9.829 2.439 -24.136 1.00 96.75 196 ASP A N 1
ATOM 1564 C CA . ASP A 1 196 ? 11.198 2.522 -24.638 1.00 96.75 196 ASP A CA 1
ATOM 1565 C C . ASP A 1 196 ? 12.000 1.219 -24.461 1.00 96.75 196 ASP A C 1
ATOM 1567 O O . ASP A 1 196 ? 13.045 1.065 -25.099 1.00 96.75 196 ASP A O 1
ATOM 1571 N N . GLN A 1 197 ? 11.418 0.227 -23.779 1.00 96.94 197 GLN A N 1
ATOM 1572 C CA . GLN A 1 197 ? 11.862 -1.168 -23.705 1.00 96.94 197 GLN A CA 1
ATOM 1573 C C . GLN A 1 197 ? 13.204 -1.343 -23.000 1.00 96.94 197 GLN A C 1
ATOM 1575 O O . GLN A 1 197 ? 13.996 -2.221 -23.370 1.00 96.94 197 GLN A O 1
ATOM 1580 N N . ASP A 1 198 ? 13.467 -0.522 -21.990 1.00 96.94 198 ASP A N 1
ATOM 1581 C CA . ASP A 1 198 ? 14.694 -0.590 -21.201 1.00 96.94 198 ASP A CA 1
ATOM 1582 C C . ASP A 1 198 ? 14.603 -1.540 -19.991 1.00 96.94 198 ASP A C 1
ATOM 1584 O O . ASP A 1 198 ? 15.612 -1.854 -19.350 1.00 96.94 198 ASP A O 1
ATOM 1588 N N . GLY A 1 199 ? 13.411 -2.093 -19.743 1.00 94.75 199 GLY A N 1
ATOM 1589 C CA . GLY A 1 199 ? 13.132 -3.020 -18.653 1.00 94.75 199 GLY A CA 1
ATOM 1590 C C . GLY A 1 199 ? 12.584 -2.353 -17.392 1.00 94.75 199 GLY A C 1
ATOM 1591 O O . GLY A 1 199 ? 12.263 -3.070 -16.432 1.00 94.75 199 GLY A O 1
ATOM 1592 N N . LEU A 1 200 ? 12.442 -1.027 -17.377 1.00 95.31 200 LEU A N 1
ATOM 1593 C CA . LEU A 1 200 ? 11.716 -0.285 -16.362 1.00 95.31 200 LEU A CA 1
ATOM 1594 C C . LEU A 1 200 ? 10.259 -0.100 -16.800 1.00 95.31 200 LEU A C 1
ATOM 1596 O O . LEU A 1 200 ? 9.971 0.418 -17.867 1.00 95.31 200 LEU A O 1
ATOM 1600 N N . PRO A 1 201 ? 9.276 -0.498 -15.979 1.00 95.38 201 P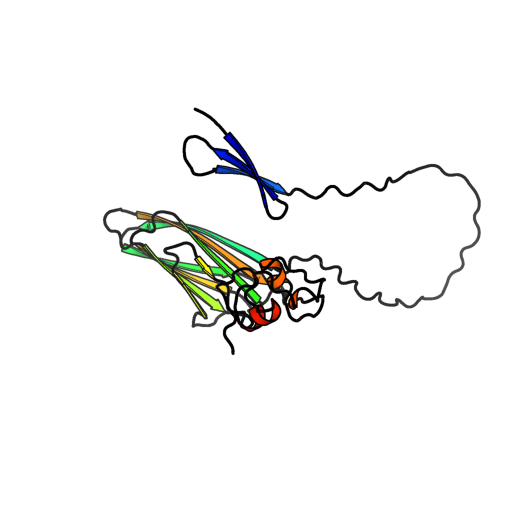RO A N 1
ATOM 1601 C CA . PRO A 1 201 ? 7.896 -0.200 -16.311 1.00 95.38 201 PRO A CA 1
ATOM 1602 C C . PRO A 1 201 ? 7.590 1.287 -16.073 1.00 95.38 201 PRO A C 1
ATOM 1604 O O . PRO A 1 201 ? 7.943 1.846 -15.031 1.00 95.38 201 PRO A O 1
ATOM 1607 N N . ALA A 1 202 ? 6.762 1.871 -16.935 1.00 95.00 202 ALA A N 1
ATOM 1608 C CA . ALA A 1 202 ? 6.332 3.270 -16.942 1.00 95.00 202 ALA A CA 1
ATOM 1609 C C . ALA A 1 202 ? 5.893 3.831 -15.575 1.00 95.00 202 ALA A C 1
ATOM 1611 O O . ALA A 1 202 ? 6.016 5.025 -15.273 1.00 95.00 202 ALA A O 1
ATOM 1612 N N . TRP A 1 203 ? 5.292 2.994 -14.720 1.00 95.00 203 TRP A N 1
ATOM 1613 C CA . TRP A 1 203 ? 4.879 3.410 -13.377 1.00 95.00 203 TRP A CA 1
ATOM 1614 C C . TRP A 1 203 ? 6.062 3.583 -12.420 1.00 95.00 203 TRP A C 1
ATOM 1616 O O . TRP A 1 203 ? 6.000 4.455 -11.550 1.00 95.00 203 TRP A O 1
ATOM 1626 N N . PHE A 1 204 ? 7.103 2.757 -12.549 1.00 95.06 204 PHE A N 1
ATOM 1627 C CA . PHE A 1 204 ? 8.307 2.82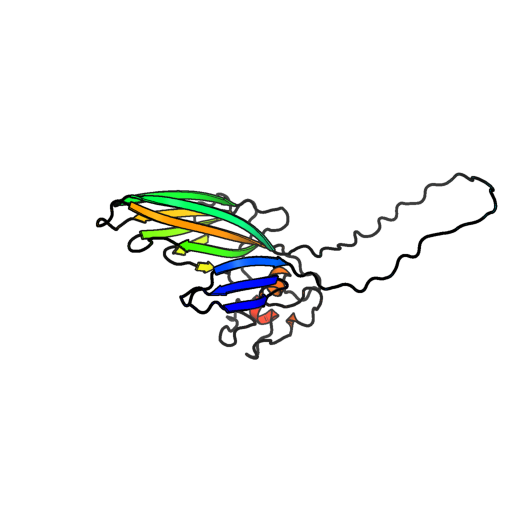9 -11.729 1.00 95.06 204 PHE A CA 1
ATOM 1628 C C . PHE A 1 204 ? 9.063 4.096 -12.085 1.00 95.06 204 PHE A C 1
ATOM 1630 O O . PHE A 1 204 ? 9.382 4.894 -11.204 1.00 95.06 204 PHE A O 1
ATOM 1637 N N . GLU A 1 205 ? 9.227 4.339 -13.376 1.00 95.69 205 GLU A N 1
ATOM 1638 C CA . GLU A 1 205 ? 9.864 5.542 -13.879 1.00 95.69 205 GLU A CA 1
ATOM 1639 C C . GLU A 1 205 ? 9.128 6.804 -13.436 1.00 95.69 205 GLU A C 1
ATOM 1641 O O . GLU A 1 205 ? 9.716 7.739 -12.888 1.00 95.69 205 GLU A O 1
ATOM 1646 N N . ARG A 1 206 ? 7.792 6.785 -13.521 1.00 93.81 206 ARG A N 1
ATOM 1647 C CA . ARG A 1 206 ? 6.948 7.870 -13.011 1.00 93.81 206 ARG A CA 1
ATOM 1648 C C . ARG A 1 206 ? 7.141 8.140 -11.519 1.00 93.81 206 ARG A C 1
ATOM 1650 O O . ARG A 1 206 ? 7.014 9.291 -11.101 1.00 93.81 206 ARG A O 1
ATOM 1657 N N . PHE A 1 207 ? 7.381 7.118 -10.700 1.00 92.38 207 PHE A N 1
ATOM 1658 C CA . PHE A 1 207 ? 7.646 7.310 -9.272 1.00 92.38 207 PHE A CA 1
ATOM 1659 C C . PHE A 1 207 ? 9.031 7.890 -8.992 1.00 92.38 207 PHE A C 1
ATOM 1661 O O . PHE A 1 207 ? 9.171 8.624 -8.010 1.00 92.38 207 PHE A O 1
ATOM 1668 N N . HIS A 1 208 ? 10.004 7.624 -9.860 1.00 93.50 208 HIS A N 1
ATOM 1669 C CA . HIS A 1 208 ? 11.395 8.032 -9.672 1.00 93.50 208 HIS A CA 1
ATOM 1670 C C . HIS A 1 208 ? 11.827 9.211 -10.561 1.00 93.50 208 HIS A C 1
ATOM 1672 O O . HIS A 1 208 ? 12.964 9.657 -10.488 1.00 93.50 208 HIS A O 1
ATOM 1678 N N . ASN A 1 209 ? 10.888 9.816 -11.297 1.00 93.50 209 ASN A N 1
ATOM 1679 C CA . ASN A 1 209 ? 11.133 10.901 -12.258 1.00 93.50 209 ASN A CA 1
ATOM 1680 C C . ASN A 1 209 ? 12.089 10.512 -13.405 1.00 93.50 209 ASN A C 1
ATOM 1682 O O . ASN A 1 209 ? 12.814 11.374 -13.900 1.00 93.50 209 ASN A O 1
ATOM 1686 N N . LEU A 1 210 ? 12.045 9.246 -13.814 1.00 95.19 210 LEU A N 1
ATOM 1687 C CA . LEU A 1 210 ? 12.589 8.747 -15.079 1.00 95.19 210 LEU A CA 1
ATOM 1688 C C . LEU A 1 210 ? 11.526 8.906 -16.187 1.00 95.19 210 LEU A C 1
ATOM 1690 O O . LEU A 1 210 ? 10.427 9.436 -15.938 1.00 95.19 210 LEU A O 1
ATOM 1694 N N . SER A 1 211 ? 11.848 8.503 -17.406 1.00 94.88 211 SER A N 1
ATOM 1695 C CA . SER A 1 211 ? 11.084 8.772 -18.612 1.00 94.88 211 SER A CA 1
ATOM 1696 C C . SER A 1 211 ? 10.970 7.539 -19.501 1.00 94.88 211 SER A C 1
ATOM 1698 O O . SER A 1 211 ? 11.886 7.296 -20.268 1.00 94.88 211 SER A O 1
ATOM 1700 N N . ASP A 1 212 ? 9.748 6.991 -19.571 1.00 95.50 212 ASP A N 1
ATOM 1701 C CA . ASP A 1 212 ? 9.274 5.899 -20.458 1.00 95.50 212 ASP A CA 1
ATOM 1702 C C . ASP A 1 212 ? 9.315 6.245 -21.970 1.00 95.50 212 ASP A C 1
ATOM 1704 O O . ASP A 1 212 ? 8.451 5.887 -22.764 1.00 95.50 212 ASP A O 1
ATOM 1708 N N . ASN A 1 213 ? 10.213 7.134 -22.374 1.00 96.12 213 ASN A N 1
ATOM 1709 C CA . ASN A 1 213 ? 10.520 7.520 -23.749 1.00 96.12 213 ASN A CA 1
ATOM 1710 C C . ASN A 1 213 ? 12.042 7.703 -23.941 1.00 96.12 213 ASN A C 1
ATOM 1712 O O . ASN A 1 213 ? 12.458 8.197 -24.993 1.00 96.12 213 ASN A O 1
ATOM 1716 N N . ASP A 1 214 ? 12.851 7.391 -22.927 1.00 96.75 214 ASP A N 1
ATOM 1717 C CA . ASP A 1 214 ? 14.299 7.549 -22.879 1.00 96.75 214 ASP A CA 1
ATOM 1718 C C . ASP A 1 214 ? 14.965 6.325 -22.235 1.00 96.75 214 ASP A C 1
ATOM 1720 O O . ASP A 1 214 ? 15.474 6.386 -21.121 1.00 96.75 214 ASP A O 1
ATOM 1724 N N . ALA A 1 215 ? 15.099 5.260 -23.028 1.00 97.19 215 ALA A N 1
ATOM 1725 C CA . ALA A 1 215 ? 15.731 4.002 -22.624 1.00 97.19 215 ALA A CA 1
ATOM 1726 C C . ALA A 1 215 ? 17.171 4.116 -22.071 1.00 97.19 215 ALA A C 1
ATOM 1728 O O . ALA A 1 215 ? 17.767 3.124 -21.647 1.00 97.19 215 ALA A O 1
ATOM 1729 N N . VAL A 1 216 ? 17.813 5.285 -22.175 1.00 97.31 216 VAL A N 1
ATOM 1730 C CA . VAL A 1 216 ? 19.152 5.510 -21.617 1.00 97.31 216 VAL A CA 1
ATOM 1731 C C . VAL A 1 216 ? 19.086 5.749 -20.107 1.00 97.31 216 VAL A C 1
ATOM 1733 O O . VAL A 1 216 ? 20.079 5.498 -19.416 1.00 97.31 216 VAL A O 1
ATOM 1736 N N . ASP A 1 217 ? 17.958 6.219 -19.574 1.00 96.69 217 ASP A N 1
ATOM 1737 C CA . ASP A 1 217 ? 17.851 6.586 -18.165 1.00 96.69 217 ASP A CA 1
ATOM 1738 C C . ASP A 1 217 ? 17.755 5.377 -17.214 1.00 96.69 217 ASP A C 1
ATOM 1740 O O . ASP A 1 217 ? 18.203 5.487 -16.069 1.00 96.69 217 ASP A O 1
ATOM 1744 N N . ALA A 1 218 ? 17.395 4.185 -17.707 1.00 97.31 218 ALA A N 1
ATOM 1745 C CA . ALA A 1 218 ? 17.609 2.922 -16.997 1.00 97.31 218 ALA A CA 1
ATOM 1746 C C . ALA A 1 218 ? 19.063 2.690 -16.564 1.00 97.31 218 ALA A C 1
ATOM 1748 O O . ALA A 1 218 ? 19.306 2.044 -15.543 1.00 97.31 218 ALA A O 1
ATOM 1749 N N . ALA A 1 219 ? 20.035 3.216 -17.317 1.00 97.69 219 ALA A N 1
ATOM 1750 C CA . ALA A 1 219 ? 21.459 3.133 -16.994 1.00 97.69 219 ALA A CA 1
ATOM 1751 C C . ALA A 1 219 ? 21.959 4.315 -16.141 1.00 97.69 219 ALA A C 1
ATOM 1753 O O . ALA A 1 219 ? 23.163 4.427 -15.893 1.00 97.69 219 ALA A O 1
ATOM 1754 N N . SER A 1 220 ? 21.071 5.222 -15.723 1.00 97.06 220 SER A N 1
ATOM 1755 C CA . SER A 1 220 ? 21.430 6.352 -14.868 1.00 97.06 220 SER A CA 1
ATOM 1756 C C . SER A 1 220 ? 21.602 5.925 -13.409 1.00 97.06 220 SER A C 1
ATOM 1758 O O . SER A 1 220 ? 20.910 5.036 -12.926 1.00 97.06 220 SER A O 1
ATOM 1760 N N . ASP A 1 221 ? 22.530 6.586 -12.722 1.00 96.75 221 ASP A N 1
ATOM 1761 C CA . ASP A 1 221 ? 22.773 6.487 -11.280 1.00 96.75 221 ASP A CA 1
ATOM 1762 C C . ASP A 1 221 ? 22.487 7.880 -10.694 1.00 96.75 221 ASP A C 1
ATOM 1764 O O . ASP A 1 221 ? 23.352 8.765 -10.663 1.00 96.75 221 ASP A O 1
ATOM 1768 N N . ILE A 1 222 ? 21.208 8.144 -10.404 1.00 94.69 222 ILE A N 1
ATOM 1769 C CA . ILE A 1 222 ? 20.732 9.493 -10.058 1.00 94.69 222 ILE A CA 1
ATOM 1770 C C . ILE A 1 222 ? 21.229 9.914 -8.675 1.00 94.69 222 ILE A C 1
ATOM 1772 O O . ILE A 1 222 ? 21.531 11.097 -8.466 1.00 94.69 222 ILE A O 1
ATOM 1776 N N . ASP A 1 223 ? 21.299 8.979 -7.733 1.00 96.19 223 ASP A N 1
ATOM 1777 C CA . ASP A 1 223 ? 21.695 9.264 -6.361 1.00 96.19 223 ASP A CA 1
ATOM 1778 C C . ASP A 1 223 ? 23.207 9.094 -6.107 1.00 96.19 223 ASP A C 1
ATOM 1780 O O . ASP A 1 223 ? 23.717 9.681 -5.149 1.00 96.19 223 ASP A O 1
ATOM 1784 N N . GLN A 1 224 ? 23.948 8.500 -7.048 1.00 96.81 224 GLN A N 1
ATOM 1785 C CA . GLN A 1 224 ? 25.407 8.334 -7.051 1.00 96.81 224 GLN A CA 1
ATOM 1786 C C . GLN A 1 224 ? 25.903 7.290 -6.047 1.00 96.81 224 GLN A C 1
ATOM 1788 O O . GLN A 1 224 ? 26.980 7.451 -5.454 1.00 96.81 224 GLN A O 1
ATOM 1793 N N . ASP A 1 225 ? 25.135 6.220 -5.845 1.00 96.50 225 ASP A N 1
ATOM 1794 C CA . ASP A 1 225 ? 25.508 5.093 -4.991 1.00 96.50 225 ASP A CA 1
ATOM 1795 C C . ASP A 1 225 ? 26.172 3.921 -5.748 1.00 96.50 225 ASP A C 1
ATOM 1797 O O . ASP A 1 225 ? 26.589 2.937 -5.128 1.00 96.50 225 ASP A O 1
ATOM 1801 N N . SER A 1 226 ? 26.428 4.107 -7.051 1.00 96.69 226 SER A N 1
ATOM 1802 C CA . SER A 1 226 ? 27.033 3.155 -7.996 1.00 96.69 226 SER A CA 1
ATOM 1803 C C . SER A 1 226 ? 26.106 2.062 -8.534 1.00 96.69 226 SER A C 1
ATOM 1805 O O . SER A 1 226 ? 26.619 1.126 -9.156 1.00 96.69 226 SER A O 1
ATOM 1807 N N . TYR A 1 227 ? 24.790 2.173 -8.343 1.00 96.81 227 TYR A N 1
ATOM 1808 C CA . TYR A 1 227 ? 23.809 1.299 -8.982 1.00 96.81 227 TYR A CA 1
ATOM 1809 C C . TYR A 1 227 ? 22.982 2.057 -10.020 1.00 96.81 227 TYR A C 1
ATOM 1811 O O . TYR A 1 227 ? 22.646 3.227 -9.873 1.00 96.81 227 TYR A O 1
ATOM 1819 N N . THR A 1 228 ? 22.686 1.381 -11.124 1.00 97.12 228 THR A N 1
ATOM 1820 C CA . THR A 1 228 ? 21.796 1.922 -12.152 1.00 97.12 228 THR A CA 1
ATOM 1821 C C . THR A 1 228 ? 20.334 1.790 -11.733 1.00 97.12 228 THR A C 1
ATOM 1823 O O . THR A 1 228 ? 19.964 0.841 -11.038 1.00 97.12 228 THR A O 1
ATOM 1826 N N . ALA A 1 229 ? 19.467 2.662 -12.245 1.00 96.62 229 ALA A N 1
ATOM 1827 C CA . ALA A 1 229 ? 18.028 2.590 -11.999 1.00 96.62 229 ALA A CA 1
ATOM 1828 C C . ALA A 1 229 ? 17.428 1.204 -12.319 1.00 96.62 229 ALA A C 1
ATOM 1830 O O . ALA A 1 229 ? 16.551 0.722 -11.594 1.00 96.62 229 ALA A O 1
ATOM 1831 N N . LEU A 1 230 ? 17.924 0.525 -13.361 1.00 96.50 230 LEU A N 1
ATOM 1832 C CA . LEU A 1 230 ? 17.532 -0.848 -13.689 1.00 96.50 230 LEU A CA 1
ATOM 1833 C C . LEU A 1 230 ? 17.975 -1.864 -12.629 1.00 96.50 230 LEU A C 1
ATOM 1835 O O . LEU A 1 230 ? 17.184 -2.722 -12.233 1.00 96.50 230 LEU A O 1
ATOM 1839 N N . GLU A 1 231 ? 19.216 -1.787 -12.149 1.00 95.75 231 GLU A N 1
ATOM 1840 C CA . GLU A 1 231 ? 19.703 -2.663 -11.075 1.00 95.75 231 GLU A CA 1
ATOM 1841 C C . GLU A 1 231 ? 18.895 -2.472 -9.792 1.00 95.75 231 GLU A C 1
ATOM 1843 O O . GLU A 1 231 ? 18.576 -3.444 -9.108 1.00 95.75 231 GLU A O 1
ATOM 1848 N N . GLU A 1 232 ? 18.490 -1.243 -9.503 1.00 95.25 232 GLU A N 1
ATOM 1849 C CA . GLU A 1 232 ? 17.656 -0.914 -8.355 1.00 95.25 232 GLU A CA 1
ATOM 1850 C C . GLU A 1 232 ? 16.219 -1.392 -8.484 1.00 95.25 232 GLU A C 1
ATOM 1852 O O . GLU A 1 232 ? 15.658 -1.956 -7.536 1.00 95.25 232 GLU A O 1
ATOM 1857 N N . TYR A 1 233 ? 15.636 -1.276 -9.675 1.00 94.81 233 TYR A N 1
ATOM 1858 C CA . TYR A 1 233 ? 14.359 -1.908 -9.965 1.00 94.81 233 TYR A CA 1
ATOM 1859 C C . TYR A 1 233 ? 14.437 -3.426 -9.750 1.00 94.81 233 TYR A C 1
ATOM 1861 O O . TYR A 1 233 ? 13.598 -4.002 -9.051 1.00 94.81 233 TYR A O 1
ATOM 1869 N N . LEU A 1 234 ? 15.467 -4.085 -10.280 1.00 93.50 234 LEU A N 1
ATOM 1870 C CA . LEU A 1 234 ? 15.656 -5.530 -10.137 1.00 93.50 234 LEU A CA 1
ATOM 1871 C C . LEU A 1 234 ? 16.018 -5.955 -8.701 1.00 93.50 234 LEU A C 1
ATOM 1873 O O . LEU A 1 234 ? 15.690 -7.069 -8.291 1.00 93.50 234 LEU A O 1
ATOM 1877 N N . GLY A 1 235 ? 16.666 -5.078 -7.936 1.00 91.50 235 GLY A N 1
ATOM 1878 C CA . GLY A 1 235 ? 17.107 -5.314 -6.561 1.00 91.50 235 GLY A CA 1
ATOM 1879 C C . GLY A 1 235 ? 16.142 -4.841 -5.478 1.00 91.50 235 GLY A C 1
ATOM 1880 O O . GLY A 1 235 ? 16.405 -5.053 -4.291 1.00 91.50 235 GLY A O 1
ATOM 1881 N N . GLY A 1 236 ? 15.026 -4.212 -5.853 1.00 91.25 236 GLY A N 1
ATOM 1882 C CA . GLY A 1 236 ? 14.017 -3.764 -4.900 1.00 91.25 236 GLY A CA 1
ATOM 1883 C C . GLY A 1 236 ? 14.417 -2.537 -4.084 1.00 91.25 236 GLY A C 1
ATOM 1884 O O . GLY A 1 236 ? 13.952 -2.418 -2.945 1.00 91.25 236 GLY A O 1
ATOM 1885 N N . SER A 1 237 ? 15.273 -1.674 -4.630 1.00 92.38 237 SER A N 1
ATOM 1886 C CA . SER A 1 237 ? 15.770 -0.460 -3.981 1.00 92.38 237 SER A CA 1
ATOM 1887 C C . SER A 1 237 ? 15.182 0.818 -4.601 1.00 92.38 237 SER A C 1
ATOM 1889 O O . SER A 1 237 ? 14.137 0.756 -5.252 1.00 92.38 237 SER A O 1
ATOM 1891 N N . ASN A 1 238 ? 15.731 1.989 -4.272 1.00 92.75 238 ASN A N 1
ATOM 1892 C CA . ASN A 1 238 ? 15.119 3.279 -4.575 1.00 92.75 238 ASN A CA 1
ATOM 1893 C C . ASN A 1 238 ? 16.165 4.189 -5.225 1.00 92.75 238 ASN A C 1
ATOM 1895 O O . ASN A 1 238 ? 16.964 4.736 -4.468 1.00 92.75 238 ASN A O 1
ATOM 1899 N N . PRO A 1 239 ? 16.047 4.484 -6.534 1.00 94.69 239 PRO A N 1
ATOM 1900 C CA . PRO A 1 239 ? 17.054 5.222 -7.304 1.00 94.69 239 PRO A CA 1
ATOM 1901 C C . PRO A 1 239 ? 17.207 6.702 -6.999 1.00 94.69 239 PRO A C 1
ATOM 1903 O O . PRO A 1 239 ? 17.769 7.471 -7.773 1.00 94.69 239 PRO A O 1
ATOM 1906 N N . LEU A 1 240 ? 16.652 7.135 -5.874 1.00 94.75 240 LEU A N 1
ATOM 1907 C CA . LEU A 1 240 ? 16.711 8.499 -5.378 1.00 94.75 240 LEU A CA 1
ATOM 1908 C C . LEU A 1 240 ? 17.207 8.549 -3.919 1.00 94.75 240 LEU A C 1
ATOM 1910 O O . LEU A 1 240 ? 17.057 9.592 -3.273 1.00 94.75 240 LEU A O 1
ATOM 1914 N N . ASP A 1 241 ? 17.710 7.446 -3.357 1.00 94.75 241 ASP A N 1
ATOM 1915 C CA . ASP A 1 241 ? 18.192 7.353 -1.976 1.00 94.75 241 ASP A CA 1
ATOM 1916 C C . ASP A 1 241 ? 19.466 6.511 -1.876 1.00 94.75 241 ASP A C 1
ATOM 1918 O O . ASP A 1 241 ? 19.404 5.293 -1.748 1.00 94.75 241 ASP A O 1
ATOM 1922 N N . THR A 1 242 ? 20.600 7.194 -1.714 1.00 95.62 242 THR A N 1
ATOM 1923 C CA . THR A 1 242 ? 21.945 6.601 -1.630 1.00 95.62 242 THR A CA 1
ATOM 1924 C C . THR A 1 242 ? 22.154 5.568 -0.520 1.00 95.62 242 THR A C 1
ATOM 1926 O O . THR A 1 242 ? 23.231 4.990 -0.393 1.00 95.62 242 THR A O 1
ATOM 1929 N N . ASN A 1 243 ? 21.210 5.435 0.417 1.00 95.44 243 ASN A N 1
ATOM 1930 C CA . ASN A 1 243 ? 21.268 4.435 1.490 1.00 95.44 243 ASN A CA 1
ATOM 1931 C C . ASN A 1 243 ? 20.423 3.193 1.180 1.00 95.44 243 ASN A C 1
ATOM 1933 O O . ASN A 1 243 ? 20.386 2.255 1.984 1.00 95.44 243 ASN A O 1
ATOM 1937 N N . SER A 1 244 ? 19.711 3.204 0.060 1.00 93.00 244 SER A N 1
ATOM 1938 C CA . SER A 1 244 ? 18.834 2.152 -0.412 1.00 93.00 244 SER A CA 1
ATOM 1939 C C . SER A 1 244 ? 19.517 1.427 -1.562 1.00 93.00 244 SER A C 1
ATOM 1941 O O . SER A 1 244 ? 19.251 1.718 -2.714 1.00 93.00 244 SER A O 1
ATOM 1943 N N . VAL A 1 245 ? 20.339 0.432 -1.240 1.00 92.81 245 VAL A N 1
ATOM 1944 C CA . VAL A 1 245 ? 21.064 -0.355 -2.24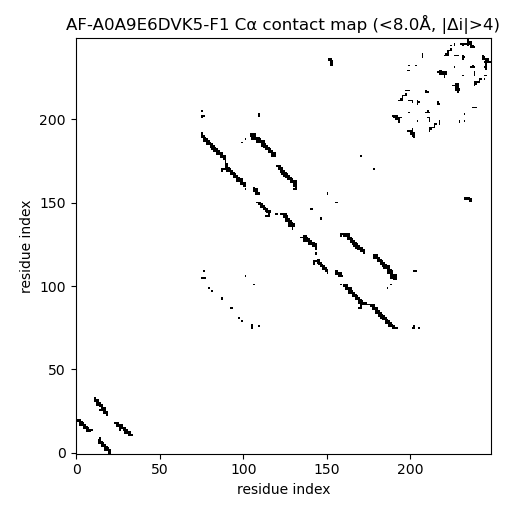7 1.00 92.81 245 VAL A CA 1
ATOM 1945 C C . VAL A 1 245 ? 20.282 -1.608 -2.682 1.00 92.81 245 VAL A C 1
ATOM 1947 O O . VAL A 1 245 ? 19.556 -2.185 -1.857 1.00 92.81 245 VAL A O 1
ATOM 1950 N N . PRO A 1 246 ? 20.460 -2.089 -3.928 1.00 91.00 246 PRO A N 1
ATOM 1951 C CA . PRO A 1 246 ? 19.911 -3.353 -4.417 1.00 91.00 246 PRO A CA 1
ATOM 1952 C C . PRO A 1 246 ? 20.227 -4.533 -3.498 1.00 91.00 246 PRO A C 1
ATOM 1954 O O . PRO A 1 246 ? 21.381 -4.775 -3.131 1.00 91.00 246 PRO A O 1
ATOM 1957 N N . VAL A 1 247 ? 19.217 -5.336 -3.161 1.00 85.06 247 VAL A N 1
ATOM 1958 C CA . VAL A 1 247 ? 19.458 -6.627 -2.511 1.00 85.06 247 VAL A CA 1
ATOM 1959 C C . VAL A 1 247 ? 19.737 -7.645 -3.610 1.00 85.06 247 VAL A C 1
ATOM 1961 O O . VAL A 1 247 ? 18.847 -7.967 -4.392 1.00 85.06 247 VAL A O 1
ATOM 1964 N N . ASN A 1 248 ? 20.976 -8.139 -3.677 1.00 59.91 248 ASN A N 1
ATOM 1965 C CA . ASN A 1 248 ? 21.371 -9.142 -4.666 1.00 59.91 248 ASN A CA 1
ATOM 1966 C C . ASN A 1 248 ? 20.442 -10.380 -4.550 1.00 59.91 248 ASN A C 1
ATOM 1968 O O . ASN A 1 248 ? 20.280 -10.873 -3.425 1.00 59.91 248 ASN A O 1
ATOM 1972 N N . PRO A 1 249 ? 19.806 -10.842 -5.644 1.00 50.78 249 PRO A N 1
ATOM 1973 C CA . PRO A 1 249 ? 18.843 -11.946 -5.616 1.00 50.78 249 PRO A CA 1
ATOM 1974 C C . PRO A 1 249 ? 19.438 -13.296 -5.184 1.00 50.78 249 PRO A C 1
ATOM 1976 O O . PRO A 1 249 ? 20.648 -13.537 -5.404 1.00 50.78 249 PRO A O 1
#

Sequence (249 aa):
MQQSMIYTHYQGWQYISLYIGSRTPYVIMKKKVLPRSIIAGVIFSAGLLTSATHAVQGPDRLITAEPLQVTDNSNPIITDTYRSSFFLNKGQRKVLWNTFKRPVDYDQLAAFVAISYGDLLSVSCKISLYNGNNTRPFKVLDCRRSQQWNPTTPNVPVFNTSLRAKIELYNADFTKSSKRVSLILTPNFANQNDIDQDGLPAWFERFHNLSDNDAVDAASDIDQDSYTALEEYLGGSNPLDTNSVPVNP

pLDDT: mean 78.59, std 25.17, range [27.14, 98.44]

Radius of gyration: 26.18 Å; Cα contacts (8 Å, |Δi|>4): 476; chains: 1; bounding box: 45×56×94 Å

Nearest PDB structures (foldseek):
  5wm0-assembly1_A  TM=5.177E-01  e=1.939E-03  Rattus norvegicus
  3mib-assembly1_A  TM=4.902E-01  e=4.023E-03  Rattus norvegicus
  6alv-assembly1_A  TM=4.890E-01  e=1.169E-02  Rattus norvegicus
  6ala-assembly1_A  TM=5.018E-01  e=2.426E-02  Rattus norvegicus
  1yjk-assembly1_A  TM=4.380E-01  e=1.237E-02  Rattus norvegicus